Protein AF-A0A0J7KZG4-F1 (afdb_monomer)

Radius of gyration: 32.93 Å; Cα contacts (8 Å, |Δi|>4): 469; chains: 1; bounding box: 80×61×88 Å

Secondary structure (DSSP, 8-state):
-EEEEETTEEEEEEEE----TT-PPTTS---EEE-HHHHHHHHHHHHHHHHTT-SEEEEEESS-TTSEEESSSS-HHHHHHHHTTT-S--EEEEEEEETTEEEEEEEETT--SEEEEEESPPGGG--TTTS-THHHHT----EEEEE-SS-EEEEEEETTTEEEEEETT--EEEEE----SS-------HHHHHHHHS-HHHHHHHHHHHHHHHHHHHHHHHHHHHHHHHHS-PPP---SSHHHHHHHHHHHHHHT-HHHHHHHHHHHHHHHHS-SEEEEEETTEEEEE-SSEEEETTEEEE-HHHHHHHHHIIIIIIHHHHHHHHHHHHHHHHHHHHHHHHHHHTT-------

Solvent-accessible surface area (backbone atoms only — not comparable to full-atom values): 20402 Å² total; per-residue (Å²): 118,50,78,46,76,59,90,96,42,31,38,31,38,38,77,47,85,32,71,50,78,71,45,54,59,85,92,66,64,69,60,21,42,37,52,59,68,56,47,53,47,50,52,49,53,54,51,49,40,60,74,68,67,36,63,28,50,50,76,49,58,89,58,59,80,90,38,46,46,53,77,45,95,64,52,66,64,59,58,48,56,72,55,46,83,61,35,63,88,44,61,47,73,52,70,48,77,53,95,70,37,79,31,73,50,80,39,52,68,93,60,61,37,40,77,45,60,54,30,66,50,47,54,91,68,66,49,74,92,82,29,67,59,65,59,54,65,73,46,93,64,81,40,68,54,68,53,51,99,53,62,72,67,50,80,48,77,46,95,87,36,35,38,39,35,29,30,71,84,72,35,68,29,79,47,80,50,61,61,57,81,86,69,69,80,87,72,90,57,63,64,65,51,50,61,72,72,47,62,65,44,58,51,24,48,51,53,26,50,52,53,50,46,68,64,37,48,59,42,53,52,40,34,51,53,47,55,49,47,76,73,42,98,63,81,79,89,77,60,91,48,69,69,61,36,52,52,51,50,21,46,40,60,37,32,70,37,62,72,60,32,51,53,54,43,51,51,60,51,37,58,66,74,36,73,78,46,77,45,73,57,40,82,100,32,60,21,40,34,33,33,72,24,38,36,46,73,95,45,79,42,82,36,45,61,36,20,43,49,51,29,47,48,43,62,72,47,48,49,52,50,52,54,50,50,14,52,52,52,45,52,54,52,52,53,52,50,52,51,51,52,53,35,55,76,68,71,48,87,80,76,85,80,129

Foldseek 3Di:
DDWDDDPPAIEAEAEDEQFFVVADDPPVRAAGEDEPVSLVVLLVSLVVCVVVPHLYYHYDYDYDLVRYDYPDPDRVVVSVVVSPPRDDQPFDKDWDADPQAIAIDTHGPPQDWDKTWRAPHFLVPDDVVRGPNVCNLPDPDTDMDIDGPAAWDDWDDDPQQWIWTARPVRDIDIDRGDDDNPSDHPPPDPPVVVVVVDDLLVVLVVLLVVLLCVQAVLLVVLLVVVVVVVVDPDDDDDDPDPVVNLQSQLSSLQSPDVVSNCVLNVVSVCLQPNFPDWQPNHVPWTKTDHLQFIDTPPDTGGDSVSSVVSSCCSPVPSVVVSSVNSVVSVVVVVVVVVVVVVCVVVVHDDDDDD

Sequence (354 aa):
MYNVNVGSETYSFIAIDACLKPGPRRPFNFVGILDQQEIDKIQQLVNQSKESNADYAIVFGHYPTSCILSQSDTNIRNILDACLTHTLIIRYRLAAVDHGQFSFIDLKHNDWPVALITNPKNMLFMMPQKENSKSIITSTHVRILAFSTVSLKTVEIQLDHEVRVIDKEDREKVVSHYFSLDGSWLSSRILPKLVLMFNVVHIFQFLFAITLVLSVVPLCLLRLLHIYYKNRQLHRPRLRIKFFHSWLRKLWILSTIDKAFYGLVLYALYLTVGPWTVGEIIEDHIGVIFVWGIFIGNRYLPGAFTYAYGYFQLCCFHLPLMLILAHRVDRSYLYGLDYKKLKILRGYPCRNFV

Organism: Lasius niger (NCBI:txid67767)

InterPro domains:
  IPR029052 Metallo-dependent phosphatase-like [SSF56300] (2-74)
  IPR056230 TMEM62, C-terminal domain [PF24394] (206-337)

Mean predicted aligned error: 16.96 Å

Structure (mmCIF, N/CA/C/O backbone):
data_AF-A0A0J7KZG4-F1
#
_entry.id   AF-A0A0J7KZG4-F1
#
loop_
_atom_site.group_PDB
_atom_site.id
_atom_site.type_symbol
_atom_site.label_atom_id
_atom_site.label_alt_id
_atom_site.label_comp_id
_atom_site.label_asym_id
_atom_site.label_entity_id
_atom_site.label_seq_id
_atom_site.pdbx_PDB_ins_code
_atom_site.Cartn_x
_atom_site.Cartn_y
_atom_site.Cartn_z
_atom_site.occupancy
_atom_site.B_iso_or_equiv
_atom_site.auth_seq_id
_atom_site.auth_comp_id
_atom_site.auth_asym_id
_atom_site.auth_atom_id
_atom_site.pdbx_PDB_model_num
ATOM 1 N N . MET A 1 1 ? -5.373 -22.069 24.842 1.00 76.31 1 MET A N 1
ATOM 2 C CA . MET A 1 1 ? -6.061 -21.127 25.743 1.00 76.31 1 MET A CA 1
ATOM 3 C C . MET A 1 1 ? -5.344 -21.153 27.076 1.00 76.31 1 MET A C 1
ATOM 5 O O . MET A 1 1 ? -4.901 -22.225 27.473 1.00 76.31 1 MET A O 1
ATOM 9 N N . TYR A 1 2 ? -5.171 -20.001 27.710 1.00 85.38 2 TYR A N 1
ATOM 10 C CA . TYR A 1 2 ? -4.533 -19.885 29.018 1.00 85.38 2 TYR A CA 1
ATOM 11 C C . TYR A 1 2 ? -5.362 -18.959 29.899 1.00 85.38 2 TYR A C 1
ATOM 13 O O . TYR A 1 2 ? -5.659 -17.845 29.474 1.00 85.38 2 TYR A O 1
ATOM 21 N N . ASN A 1 3 ? -5.727 -19.415 31.095 1.00 86.31 3 ASN A N 1
ATOM 22 C CA . ASN A 1 3 ? -6.583 -18.655 31.999 1.00 86.31 3 ASN A CA 1
ATOM 23 C C . ASN A 1 3 ? -5.743 -18.062 33.128 1.00 86.31 3 ASN A C 1
ATOM 25 O O . ASN A 1 3 ? -4.887 -18.741 33.696 1.00 86.31 3 ASN A O 1
ATOM 29 N N . VAL A 1 4 ? -5.987 -16.794 33.441 1.00 87.00 4 VAL A N 1
ATOM 30 C CA . VAL A 1 4 ? -5.327 -16.066 34.524 1.00 87.00 4 VAL A CA 1
ATOM 31 C C . VAL A 1 4 ? -6.387 -15.473 35.428 1.00 87.00 4 VAL A C 1
ATOM 33 O O . VAL A 1 4 ? -7.226 -14.701 34.971 1.00 87.00 4 VAL A O 1
ATOM 36 N N . ASN A 1 5 ? -6.304 -15.793 36.715 1.00 88.06 5 ASN A N 1
ATOM 37 C CA . ASN A 1 5 ? -7.185 -15.222 37.724 1.00 88.06 5 ASN A CA 1
ATOM 38 C C . ASN A 1 5 ? -6.485 -14.013 38.347 1.00 88.06 5 ASN A C 1
ATOM 40 O O . ASN A 1 5 ? -5.380 -14.141 38.880 1.00 88.06 5 ASN A O 1
ATOM 44 N N . VAL A 1 6 ? -7.115 -12.844 38.273 1.00 83.62 6 VAL A N 1
ATOM 45 C CA . VAL A 1 6 ? -6.629 -11.606 38.888 1.00 83.62 6 VAL A CA 1
ATOM 46 C C . VAL A 1 6 ? -7.722 -11.097 39.820 1.00 83.62 6 VAL A C 1
ATOM 48 O O . VAL A 1 6 ? -8.736 -10.561 39.384 1.00 83.62 6 VAL A O 1
ATOM 51 N N . GLY A 1 7 ? -7.530 -11.295 41.125 1.00 86.06 7 GLY A N 1
ATOM 52 C CA . GLY A 1 7 ? -8.570 -11.005 42.113 1.00 86.06 7 GLY A CA 1
ATOM 53 C C . GLY A 1 7 ? -9.758 -11.959 41.966 1.00 86.06 7 GLY A C 1
ATOM 54 O O . GLY A 1 7 ? -9.576 -13.173 42.036 1.00 86.06 7 GLY A O 1
ATOM 55 N N . SER A 1 8 ? -10.959 -11.407 41.782 1.00 82.50 8 SER A N 1
ATOM 56 C CA . SER A 1 8 ? -12.194 -12.164 41.527 1.00 82.50 8 SER A CA 1
ATOM 57 C C . SER A 1 8 ? -12.480 -12.399 40.043 1.00 82.50 8 SER A C 1
ATOM 59 O O . SER A 1 8 ? -13.459 -13.066 39.736 1.00 82.50 8 SER A O 1
ATOM 61 N N . GLU A 1 9 ? -11.668 -11.839 39.143 1.00 80.25 9 GLU A N 1
ATOM 62 C CA . GLU A 1 9 ? -11.907 -11.883 37.701 1.00 80.25 9 GLU A CA 1
ATOM 63 C C . GLU A 1 9 ? -11.018 -12.926 37.010 1.00 80.25 9 GLU A C 1
ATOM 65 O O . GLU A 1 9 ? -9.831 -13.071 37.328 1.00 80.25 9 GLU A O 1
ATOM 70 N N . THR A 1 10 ? -11.579 -13.621 36.022 1.00 80.81 10 THR A N 1
ATOM 71 C CA . THR A 1 10 ? -10.891 -14.645 35.224 1.00 80.81 10 THR A CA 1
ATOM 72 C C . THR A 1 10 ? -10.705 -14.184 33.777 1.00 80.81 10 THR A C 1
ATOM 74 O O . THR A 1 10 ? -11.666 -13.937 33.050 1.00 80.81 10 THR A O 1
ATOM 77 N N . TYR A 1 11 ? -9.451 -14.122 33.327 1.00 82.81 11 TYR A N 1
ATOM 78 C CA . TYR A 1 11 ? -9.056 -13.704 31.981 1.00 82.81 11 TYR A CA 1
ATOM 79 C C . TYR A 1 11 ? -8.606 -14.910 31.151 1.00 82.81 11 TYR A C 1
ATOM 81 O O . TYR A 1 11 ? -7.606 -15.551 31.473 1.00 82.81 11 TYR A O 1
ATOM 89 N N . SER A 1 12 ? -9.297 -15.192 30.049 1.00 85.06 12 SER A N 1
ATOM 90 C CA . SER A 1 12 ? -8.952 -16.240 29.084 1.00 85.06 12 SER A CA 1
ATOM 91 C C . SER A 1 12 ? -8.178 -15.671 27.901 1.00 85.06 12 SER A C 1
ATOM 93 O O . SER A 1 12 ? -8.689 -14.861 27.135 1.00 85.06 12 SER A O 1
ATOM 95 N N . PHE A 1 13 ? -6.952 -16.135 27.699 1.00 85.69 13 PHE A N 1
ATOM 96 C CA . PHE A 1 13 ? -6.092 -15.745 26.586 1.00 85.69 13 PHE A CA 1
ATOM 97 C C . PHE A 1 13 ? -6.128 -16.803 25.479 1.00 85.69 13 PHE A C 1
ATOM 99 O O . PHE A 1 13 ? -5.784 -17.972 25.694 1.00 85.69 13 PHE A O 1
ATOM 106 N N . ILE A 1 14 ? -6.512 -16.391 24.271 1.00 86.19 14 ILE A N 1
ATOM 107 C CA . ILE A 1 14 ? -6.599 -17.245 23.083 1.00 86.19 14 ILE A CA 1
ATOM 108 C C . ILE A 1 14 ? -5.645 -16.694 22.020 1.00 86.19 14 ILE A C 1
ATOM 110 O O . ILE A 1 14 ? -5.853 -15.619 21.464 1.00 86.19 14 ILE A O 1
ATOM 114 N N . ALA A 1 15 ? -4.581 -17.441 21.736 1.00 84.94 15 ALA A N 1
ATOM 115 C CA . ALA A 1 15 ? -3.647 -17.112 20.667 1.00 84.94 15 ALA A CA 1
ATOM 116 C C . ALA A 1 15 ? -4.115 -17.737 19.348 1.00 84.94 15 ALA A C 1
ATOM 118 O O . ALA A 1 15 ? -4.412 -18.932 19.308 1.00 84.94 15 ALA A O 1
ATOM 119 N N . ILE A 1 16 ? -4.134 -16.941 18.281 1.00 86.06 16 ILE A N 1
ATOM 120 C CA . ILE A 1 16 ? -4.388 -17.388 16.911 1.00 86.06 16 ILE A CA 1
ATOM 121 C C . ILE A 1 16 ? -3.081 -17.302 16.125 1.00 86.06 16 ILE A C 1
ATOM 123 O O . ILE A 1 16 ? -2.516 -16.219 15.940 1.00 86.06 16 ILE A O 1
ATOM 127 N N . ASP A 1 17 ? -2.629 -18.450 15.631 1.00 83.81 17 ASP A N 1
ATOM 128 C CA . ASP A 1 17 ? -1.560 -18.543 14.646 1.00 83.81 17 ASP A CA 1
ATOM 129 C C . ASP A 1 17 ? -2.192 -18.721 13.267 1.00 83.81 17 ASP A C 1
ATOM 131 O O . ASP A 1 17 ? -2.704 -19.787 12.967 1.00 83.81 17 ASP A O 1
ATOM 135 N N . ALA A 1 18 ? -2.187 -17.665 12.455 1.00 82.69 18 ALA A N 1
ATOM 136 C CA . ALA A 1 18 ? -2.628 -17.726 11.060 1.00 82.69 18 ALA A CA 1
ATOM 137 C C . ALA A 1 18 ? -1.431 -17.760 10.093 1.00 82.69 18 ALA A C 1
ATOM 139 O O . ALA A 1 18 ? -1.561 -17.376 8.933 1.00 82.69 18 ALA A O 1
ATOM 140 N N . CYS A 1 19 ? -0.227 -18.105 10.569 1.00 76.75 19 CYS A N 1
ATOM 141 C CA . CYS A 1 19 ? 0.944 -18.192 9.702 1.00 76.75 19 CYS A CA 1
ATOM 142 C C . CYS A 1 19 ? 0.806 -19.373 8.742 1.00 76.75 19 CYS A C 1
ATOM 144 O O . CYS A 1 19 ? 0.602 -20.508 9.161 1.00 76.75 19 CYS A O 1
ATOM 146 N N . LEU A 1 20 ? 1.037 -19.107 7.459 1.00 68.38 20 LEU A N 1
ATOM 147 C CA . LEU A 1 20 ? 1.101 -20.135 6.427 1.00 68.38 20 LEU A CA 1
ATOM 148 C C . LEU A 1 20 ? 2.204 -21.165 6.719 1.00 68.38 20 LEU A C 1
ATOM 150 O O . LEU A 1 20 ? 3.353 -20.798 6.997 1.00 68.38 20 LEU A O 1
ATOM 154 N N . LYS A 1 21 ? 1.870 -22.452 6.597 1.00 64.38 21 LYS A N 1
ATOM 155 C CA . LYS A 1 21 ? 2.795 -23.588 6.695 1.00 64.38 21 LYS A CA 1
ATOM 156 C C . LYS A 1 21 ? 2.504 -24.524 5.509 1.00 64.38 21 LYS A C 1
ATOM 158 O O . LYS A 1 21 ? 1.417 -25.065 5.516 1.00 64.38 21 LYS A O 1
ATOM 163 N N . PRO A 1 22 ? 3.407 -24.665 4.512 1.00 62.69 22 PRO A N 1
ATOM 164 C CA . PRO A 1 22 ? 4.550 -23.801 4.245 1.00 62.69 22 PRO A CA 1
ATOM 165 C C . PRO A 1 22 ? 4.089 -22.421 3.752 1.00 62.69 22 PRO A C 1
ATOM 167 O O . PRO A 1 22 ? 3.188 -22.291 2.931 1.00 62.69 22 PRO A O 1
ATOM 170 N N . GLY A 1 23 ? 4.731 -21.369 4.256 1.00 58.75 23 GLY A N 1
ATOM 171 C CA . GLY A 1 23 ? 4.426 -19.989 3.888 1.00 58.75 23 GLY A CA 1
ATOM 172 C C . GLY A 1 23 ? 5.563 -19.301 3.137 1.00 58.75 23 GLY A C 1
ATOM 173 O O . GLY A 1 23 ? 6.739 -19.621 3.364 1.00 58.75 23 GLY A O 1
ATOM 174 N N . PRO A 1 24 ? 5.254 -18.298 2.294 1.00 56.69 24 PRO A N 1
ATOM 175 C CA . PRO A 1 24 ? 6.270 -17.426 1.739 1.00 56.69 24 PRO A CA 1
ATOM 176 C C . PRO A 1 24 ? 7.081 -16.782 2.870 1.00 56.69 24 PRO A C 1
ATOM 178 O O . PRO A 1 24 ? 6.546 -16.087 3.737 1.00 56.69 24 PRO A O 1
ATOM 181 N N . ARG A 1 25 ? 8.404 -16.975 2.859 1.00 56.25 25 ARG A N 1
ATOM 182 C CA . ARG A 1 25 ? 9.293 -16.267 3.790 1.00 56.25 25 ARG A CA 1
ATOM 183 C C . ARG A 1 25 ? 9.251 -14.762 3.508 1.00 56.25 25 ARG A C 1
ATOM 185 O O . ARG A 1 25 ? 8.807 -14.305 2.452 1.00 56.25 25 ARG A O 1
ATOM 192 N N . ARG A 1 26 ? 9.735 -13.967 4.468 1.00 51.41 26 ARG A N 1
ATOM 193 C CA . ARG A 1 26 ? 9.900 -12.516 4.288 1.00 51.41 26 ARG A CA 1
ATOM 194 C C . ARG A 1 26 ? 10.584 -12.245 2.934 1.00 51.41 26 ARG A C 1
ATOM 196 O O . ARG A 1 26 ? 11.596 -12.886 2.654 1.00 51.41 26 ARG A O 1
ATOM 203 N N . PRO A 1 27 ? 10.058 -11.329 2.107 1.00 49.47 27 PRO A N 1
ATOM 204 C CA . PRO A 1 2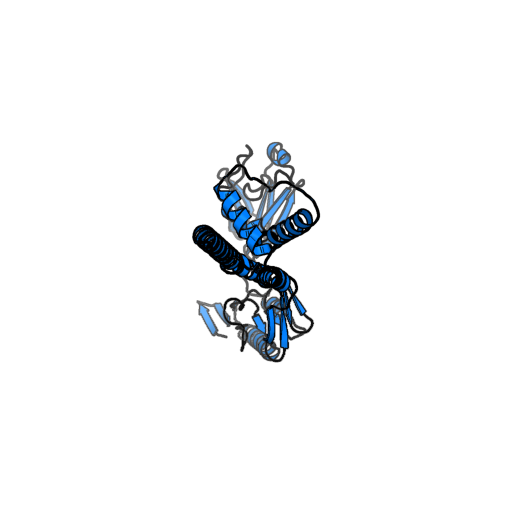7 ? 9.102 -10.280 2.445 1.00 49.47 27 PRO A CA 1
ATOM 205 C C . PRO A 1 27 ? 7.628 -10.597 2.148 1.00 49.47 27 PRO A C 1
ATOM 207 O O . PRO A 1 27 ? 6.831 -9.704 2.328 1.00 49.47 27 PRO A O 1
ATOM 210 N N . PHE A 1 28 ? 7.213 -11.792 1.718 1.00 54.81 28 PHE A N 1
ATOM 211 C CA . PHE A 1 28 ? 5.818 -12.031 1.280 1.00 54.81 28 PHE A CA 1
ATOM 212 C C . PHE A 1 28 ? 4.875 -12.536 2.393 1.00 54.81 28 PHE A C 1
ATOM 214 O O . PHE A 1 28 ? 3.750 -12.953 2.125 1.00 54.81 28 PHE A O 1
ATOM 221 N N . ASN A 1 29 ? 5.312 -12.463 3.653 1.00 60.81 29 ASN A N 1
ATOM 222 C CA . ASN A 1 29 ? 4.585 -12.979 4.812 1.00 60.81 29 ASN A CA 1
ATOM 223 C C . ASN A 1 29 ? 3.570 -11.967 5.381 1.00 60.81 29 ASN A C 1
ATOM 225 O O . ASN A 1 29 ? 3.731 -11.493 6.505 1.00 60.81 29 ASN A O 1
ATOM 229 N N . PHE A 1 30 ? 2.568 -11.576 4.592 1.00 64.81 30 PHE A N 1
ATOM 230 C CA . PHE A 1 30 ? 1.596 -10.536 4.981 1.00 64.81 30 PHE A CA 1
ATOM 231 C C . PHE A 1 30 ? 0.144 -11.002 5.030 1.00 64.81 30 PHE A C 1
ATOM 233 O O . PHE A 1 30 ? -0.722 -10.253 5.483 1.00 64.81 30 PHE A O 1
ATOM 240 N N . VAL A 1 31 ? -0.119 -12.213 4.549 1.00 67.62 31 VAL A N 1
ATOM 241 C CA . VAL A 1 31 ? -1.449 -12.812 4.528 1.00 67.62 31 VAL A CA 1
ATOM 242 C C . VAL A 1 31 ? -1.416 -13.997 5.471 1.00 67.62 31 VAL A C 1
ATOM 244 O O . VAL A 1 31 ? -0.541 -14.854 5.348 1.00 67.62 31 VAL A O 1
ATOM 247 N N . GLY A 1 32 ? -2.346 -14.001 6.418 1.00 72.50 32 GLY A N 1
ATOM 248 C CA . GLY A 1 32 ? -2.607 -15.171 7.231 1.00 72.50 32 GLY A CA 1
ATOM 249 C C . GLY A 1 32 ? -3.671 -16.032 6.568 1.00 72.50 32 GLY A C 1
ATOM 250 O O . GLY A 1 32 ? -4.540 -15.509 5.868 1.00 72.50 32 GLY A O 1
ATOM 251 N N . ILE A 1 33 ? -3.624 -17.337 6.779 1.00 75.75 33 ILE A N 1
ATOM 252 C CA . ILE A 1 33 ? -4.700 -18.245 6.378 1.00 75.75 33 ILE A CA 1
ATOM 253 C C . ILE A 1 33 ? -5.061 -19.093 7.579 1.00 75.75 33 ILE A C 1
ATOM 255 O O . ILE A 1 33 ? -4.195 -19.403 8.389 1.00 75.75 33 ILE A O 1
ATOM 259 N N . LEU A 1 34 ? -6.350 -19.387 7.694 1.00 80.38 34 LEU A N 1
ATOM 260 C CA . LEU A 1 34 ? -6.861 -20.365 8.634 1.00 80.38 34 LEU A CA 1
ATOM 261 C C . LEU A 1 34 ? -7.659 -21.400 7.856 1.00 80.38 34 LEU A C 1
ATOM 263 O O . LEU A 1 34 ? -8.562 -21.045 7.080 1.00 80.38 34 LEU A O 1
ATOM 267 N N . ASP A 1 35 ? -7.294 -22.659 8.054 1.00 79.62 35 ASP A N 1
ATOM 268 C CA . ASP A 1 35 ? -8.034 -23.787 7.507 1.00 79.62 35 ASP A CA 1
ATOM 269 C C . ASP A 1 35 ? -9.336 -24.028 8.303 1.00 79.62 35 ASP A C 1
ATOM 271 O O . ASP A 1 35 ? -9.627 -23.365 9.306 1.00 79.62 35 ASP A O 1
ATOM 275 N N . GLN A 1 36 ? -10.162 -24.967 7.840 1.00 80.81 36 GLN A N 1
ATOM 276 C CA . GLN A 1 36 ? -11.408 -25.300 8.532 1.00 80.81 36 GLN A CA 1
ATOM 277 C C . GLN A 1 36 ? -11.158 -25.863 9.942 1.00 80.81 36 GLN A C 1
ATOM 279 O O . GLN A 1 36 ? -11.891 -25.529 10.868 1.00 80.81 36 GLN A O 1
ATOM 284 N N . GLN A 1 37 ? -10.122 -26.685 10.125 1.00 83.56 37 GLN A N 1
ATOM 285 C CA . GLN A 1 37 ? -9.839 -27.345 11.402 1.00 83.56 37 GLN A CA 1
ATOM 286 C C . GLN A 1 37 ? -9.396 -26.337 12.468 1.00 83.56 37 GLN A C 1
ATOM 288 O O . GLN A 1 37 ? -9.801 -26.422 13.626 1.00 83.56 37 GLN A O 1
ATOM 293 N N . GLU A 1 38 ? -8.579 -25.362 12.084 1.00 85.56 38 GLU A N 1
ATOM 294 C CA . GLU A 1 38 ? -8.129 -24.245 12.898 1.00 85.56 38 GLU A CA 1
ATOM 295 C C . GLU A 1 38 ? -9.297 -23.338 13.259 1.00 85.56 38 GLU A C 1
ATOM 297 O O . GLU A 1 38 ? -9.402 -22.919 14.409 1.00 85.56 38 GLU A O 1
ATOM 302 N N . ILE A 1 39 ? -10.209 -23.078 12.321 1.00 85.12 39 ILE A N 1
ATOM 303 C CA . ILE A 1 39 ? -11.430 -22.312 12.583 1.00 85.12 39 ILE A CA 1
ATOM 304 C C . ILE A 1 39 ? -12.333 -23.030 13.582 1.00 85.12 39 ILE A C 1
ATOM 306 O O . ILE A 1 39 ? -12.751 -22.416 14.566 1.00 85.12 39 ILE A O 1
ATOM 310 N N . ASP A 1 40 ? -12.575 -24.324 13.389 1.00 86.25 40 ASP A N 1
ATOM 311 C CA . ASP A 1 40 ? -13.381 -25.137 14.300 1.00 86.25 40 ASP A CA 1
ATOM 312 C C . ASP A 1 40 ? -12.730 -25.203 15.688 1.00 86.25 40 ASP A C 1
ATOM 314 O O . ASP A 1 40 ? -13.397 -25.070 16.716 1.00 86.25 40 ASP A O 1
ATOM 318 N N . LYS A 1 41 ? -11.398 -25.307 15.736 1.00 88.00 41 LYS A N 1
ATOM 319 C CA . LYS A 1 41 ? -10.621 -25.271 16.977 1.00 88.00 41 LYS A CA 1
ATOM 320 C C . LYS A 1 41 ? -10.704 -23.912 17.667 1.00 88.00 41 LYS A C 1
ATOM 322 O O . LYS A 1 41 ? -10.863 -23.863 18.883 1.00 88.00 41 LYS A O 1
ATOM 327 N N . ILE A 1 42 ? -10.619 -22.806 16.930 1.00 86.94 42 ILE A N 1
ATOM 328 C CA . ILE A 1 42 ? -10.790 -21.454 17.480 1.00 86.94 42 ILE A CA 1
ATOM 329 C C . ILE A 1 42 ? -12.208 -21.300 18.035 1.00 86.94 42 ILE A C 1
ATOM 331 O O . ILE A 1 42 ? -12.362 -20.828 19.159 1.00 86.94 42 ILE A O 1
ATOM 335 N N . GLN A 1 43 ? -13.229 -21.757 17.304 1.00 86.06 43 GLN A N 1
ATOM 336 C CA . GLN A 1 43 ? -14.617 -21.755 17.763 1.00 86.06 43 GLN A CA 1
ATOM 337 C C . GLN A 1 43 ? -14.786 -22.577 19.048 1.00 86.06 43 GLN A C 1
ATOM 339 O O . GLN A 1 43 ? -15.445 -22.129 19.986 1.00 86.06 43 GLN A O 1
ATOM 344 N N . GLN A 1 44 ? -14.155 -23.750 19.125 1.00 87.56 44 GLN A N 1
ATOM 345 C CA . GLN A 1 44 ? -14.170 -24.592 20.317 1.00 87.56 44 GLN A CA 1
ATOM 346 C C . GLN A 1 44 ? -13.503 -23.898 21.511 1.00 87.56 44 GLN A C 1
ATOM 348 O O . GLN A 1 44 ? -14.074 -23.889 22.597 1.00 87.56 44 GLN A O 1
ATOM 353 N N . LEU A 1 45 ? -12.334 -23.278 21.321 1.00 86.94 45 LEU A N 1
ATOM 354 C CA . LEU A 1 45 ? -11.634 -22.537 22.379 1.00 86.94 45 LEU A CA 1
ATOM 355 C C . LEU A 1 45 ? -12.442 -21.324 22.863 1.00 86.94 45 LEU A C 1
ATOM 357 O O . LEU A 1 45 ? -12.460 -21.031 24.055 1.00 86.94 45 LEU A O 1
ATOM 361 N N . VAL A 1 46 ? -13.131 -20.641 21.950 1.00 81.88 46 VAL A N 1
ATOM 362 C CA . VAL A 1 46 ? -14.049 -19.539 22.264 1.00 81.88 46 VAL A CA 1
ATOM 363 C C . VAL A 1 46 ? -15.255 -20.031 23.069 1.00 81.88 46 VAL A C 1
ATOM 365 O O . VAL A 1 46 ? -15.637 -19.405 24.055 1.00 81.88 46 VAL A O 1
ATOM 368 N N . ASN A 1 47 ? -15.851 -21.162 22.695 1.00 84.69 47 ASN A N 1
ATOM 369 C CA . ASN A 1 47 ? -16.971 -21.735 23.442 1.00 84.69 47 ASN A CA 1
ATOM 370 C C . ASN A 1 47 ? -16.528 -22.211 24.834 1.00 84.69 47 ASN A C 1
ATOM 372 O O . ASN A 1 47 ? -17.203 -21.930 25.818 1.00 84.69 47 ASN A O 1
ATOM 376 N N . GLN A 1 48 ? -15.348 -22.829 24.937 1.00 84.56 48 GLN A N 1
ATOM 377 C CA . GLN A 1 48 ? -14.759 -23.222 26.217 1.00 84.56 48 GLN A CA 1
ATOM 378 C C . GLN A 1 48 ? -14.493 -22.024 27.130 1.00 84.56 48 GLN A C 1
ATOM 380 O O . GLN A 1 48 ? -14.718 -22.128 28.334 1.00 84.56 48 GLN A O 1
ATOM 385 N N . SER A 1 49 ? -14.059 -20.876 26.591 1.00 79.44 49 SER A N 1
ATOM 386 C CA . SER A 1 49 ? -13.872 -19.684 27.426 1.00 79.44 49 SER A CA 1
ATOM 387 C C . SER A 1 49 ? -15.200 -19.211 28.021 1.00 79.44 49 SER A C 1
ATOM 389 O O . SER A 1 49 ? -15.245 -18.869 29.201 1.00 79.44 49 SER A O 1
ATOM 391 N N . LYS A 1 50 ? -16.288 -19.266 27.240 1.00 76.31 50 LYS A N 1
ATOM 392 C CA . LYS A 1 50 ? -17.647 -18.944 27.707 1.00 76.31 50 LYS A CA 1
ATOM 393 C C . LYS A 1 50 ? -18.144 -19.923 28.772 1.00 76.31 50 LYS A C 1
ATOM 395 O O . LYS A 1 50 ? -18.701 -19.492 29.771 1.00 76.31 50 LYS A O 1
ATOM 400 N N . GLU A 1 51 ? -17.921 -21.222 28.580 1.00 80.31 51 GLU A N 1
ATOM 401 C CA . GLU A 1 51 ? -18.320 -22.265 29.539 1.00 80.31 51 GLU A CA 1
ATOM 402 C C . GLU A 1 51 ? -17.513 -22.208 30.842 1.00 80.31 51 GLU A C 1
ATOM 404 O O . GLU A 1 51 ? -18.028 -22.531 31.909 1.00 80.31 51 GLU A O 1
ATOM 409 N N . SER A 1 52 ? -16.257 -21.760 30.776 1.00 69.62 52 SER A N 1
ATOM 410 C CA . SER A 1 52 ? -15.381 -21.633 31.946 1.00 69.62 52 SER A CA 1
ATOM 411 C C . SER A 1 52 ? -15.709 -20.449 32.870 1.00 69.62 52 SER A C 1
ATOM 413 O O . SER A 1 52 ? -14.950 -20.200 33.804 1.00 69.62 52 SER A O 1
ATOM 415 N N . ASN A 1 53 ? -16.817 -19.728 32.629 1.00 68.12 53 ASN A N 1
ATOM 416 C CA . ASN A 1 53 ? -17.195 -18.486 33.320 1.00 68.12 53 ASN A CA 1
ATOM 417 C C . ASN A 1 53 ? -16.056 -17.456 33.364 1.00 68.12 53 ASN A C 1
ATOM 419 O O . ASN A 1 53 ? -15.913 -16.719 34.336 1.00 68.12 53 ASN A O 1
ATOM 423 N N . ALA A 1 54 ? -15.217 -17.413 32.327 1.00 67.62 54 ALA A N 1
ATOM 424 C CA . ALA A 1 54 ? -14.223 -16.362 32.230 1.00 67.62 54 ALA A CA 1
ATOM 425 C C . ALA A 1 54 ? -14.933 -15.024 32.012 1.00 67.62 54 ALA A C 1
ATOM 427 O O . ALA A 1 54 ? -15.629 -14.854 31.009 1.00 67.62 54 ALA A O 1
ATOM 428 N N . ASP A 1 55 ? -14.731 -14.081 32.931 1.00 73.06 55 ASP A N 1
ATOM 429 C CA . ASP A 1 55 ? -15.267 -12.723 32.819 1.00 73.06 55 ASP A CA 1
ATOM 430 C C . ASP A 1 55 ? -14.755 -12.039 31.550 1.00 73.06 55 ASP A C 1
ATOM 432 O O . ASP A 1 55 ? -15.480 -11.263 30.920 1.00 73.06 55 ASP A O 1
ATOM 436 N N . TYR A 1 56 ? -13.520 -12.376 31.144 1.00 75.06 56 TYR A N 1
ATOM 437 C CA . TYR A 1 56 ? -12.900 -11.793 29.967 1.00 75.06 56 TYR A CA 1
ATOM 438 C C . TYR A 1 56 ? -12.233 -12.787 29.017 1.00 75.06 56 TYR A C 1
ATOM 440 O O . TYR A 1 56 ? -11.551 -13.717 29.445 1.00 75.06 56 TYR A O 1
ATOM 448 N N . ALA A 1 57 ? -12.345 -12.534 27.709 1.00 78.25 57 ALA A N 1
ATOM 449 C CA . ALA A 1 57 ? -11.664 -13.285 26.653 1.00 78.25 57 ALA A CA 1
ATOM 450 C C . ALA A 1 57 ? -10.801 -12.356 25.783 1.00 78.25 57 ALA A C 1
ATOM 452 O O . ALA A 1 57 ? -11.293 -11.440 25.131 1.00 78.25 57 ALA A O 1
ATOM 453 N N . ILE A 1 58 ? -9.492 -12.602 25.750 1.00 80.56 58 ILE A N 1
ATOM 454 C CA . ILE A 1 58 ? -8.514 -11.829 24.982 1.00 80.56 58 ILE A CA 1
ATOM 455 C C . ILE A 1 58 ? -7.988 -12.703 23.853 1.00 80.56 58 ILE A C 1
ATOM 457 O O . ILE A 1 58 ? -7.203 -13.630 24.073 1.00 80.56 58 ILE A O 1
ATOM 461 N N . VAL A 1 59 ? -8.396 -12.374 22.630 1.00 81.62 59 VAL A N 1
ATOM 462 C CA . VAL A 1 59 ? -7.929 -13.052 21.422 1.00 81.62 59 VAL A CA 1
ATOM 463 C C . VAL A 1 59 ? -6.863 -12.212 20.727 1.00 81.62 59 VAL A C 1
ATOM 465 O O . VAL A 1 59 ? -7.074 -11.029 20.461 1.00 81.62 59 VAL A O 1
ATOM 468 N N . PHE A 1 60 ? -5.714 -12.810 20.422 1.00 81.31 60 PHE A N 1
ATOM 469 C CA . PHE A 1 60 ? -4.595 -12.111 19.789 1.00 81.31 60 PHE A CA 1
ATOM 470 C C . PHE A 1 60 ? -3.911 -12.975 18.730 1.00 81.31 60 PHE A C 1
ATOM 472 O O . PHE A 1 60 ? -3.872 -14.197 18.833 1.00 81.31 60 PHE A O 1
ATOM 479 N N . GLY A 1 61 ? -3.349 -12.330 17.709 1.00 81.31 61 GLY A N 1
ATOM 480 C CA . GLY A 1 61 ? -2.653 -12.995 16.610 1.00 81.31 61 GLY A CA 1
ATOM 481 C C . GLY A 1 61 ? -1.716 -12.043 15.867 1.00 81.31 61 GLY A C 1
ATOM 482 O O . GLY A 1 61 ? -1.704 -10.839 16.125 1.00 81.31 61 GLY A O 1
ATOM 483 N N . HIS A 1 62 ? -0.906 -12.588 14.955 1.00 77.38 62 HIS A N 1
ATOM 484 C CA . HIS A 1 62 ? 0.105 -11.814 14.223 1.00 77.38 62 HIS A CA 1
ATOM 485 C C . HIS A 1 62 ? -0.481 -10.949 13.095 1.00 77.38 62 HIS A C 1
ATOM 487 O O . HIS A 1 62 ? 0.011 -9.848 12.843 1.00 77.38 62 HIS A O 1
ATOM 493 N N . TYR A 1 63 ? -1.532 -11.431 12.423 1.00 73.19 63 TYR A N 1
ATOM 494 C CA . TYR A 1 63 ? -2.132 -10.761 11.269 1.00 73.19 63 TYR A CA 1
ATOM 495 C C . TYR A 1 63 ? -3.412 -10.013 11.658 1.00 73.19 63 TYR A C 1
ATOM 497 O O . TYR A 1 63 ? -4.226 -10.544 12.417 1.00 73.19 63 TYR A O 1
ATOM 505 N N . PRO A 1 64 ? -3.653 -8.812 11.104 1.00 71.00 64 PRO A N 1
ATOM 506 C CA . PRO A 1 64 ? -4.956 -8.169 11.199 1.00 71.00 64 PRO A CA 1
ATOM 507 C C . PRO A 1 64 ? -6.045 -9.052 10.582 1.00 71.00 64 PRO A C 1
ATOM 509 O O . PRO A 1 64 ? -5.831 -9.655 9.532 1.00 71.00 64 PRO A O 1
ATOM 512 N N . THR A 1 65 ? -7.253 -9.047 11.148 1.00 68.88 65 THR A N 1
ATOM 513 C CA . THR A 1 65 ? -8.395 -9.838 10.639 1.00 68.88 65 THR A CA 1
ATOM 514 C C . THR A 1 65 ? -8.826 -9.470 9.213 1.00 68.88 65 THR A C 1
ATOM 516 O O . THR A 1 65 ? -9.608 -10.187 8.602 1.00 68.88 65 THR A O 1
ATOM 519 N N . SER A 1 66 ? -8.380 -8.336 8.659 1.00 60.69 66 SER A N 1
ATOM 520 C CA . SER A 1 66 ? -8.565 -7.973 7.239 1.00 60.69 66 SER A CA 1
ATOM 521 C C . SER A 1 66 ? -7.651 -8.731 6.283 1.00 60.69 66 SER A C 1
ATOM 523 O O . SER A 1 66 ? -7.925 -8.765 5.090 1.00 60.69 66 SER A O 1
ATOM 525 N N . CYS A 1 67 ? -6.558 -9.288 6.797 1.00 62.22 67 CYS A N 1
ATOM 526 C CA . CYS A 1 67 ? -5.521 -9.956 6.021 1.00 62.22 67 CYS A CA 1
ATOM 527 C C . CYS A 1 67 ? -5.472 -11.464 6.311 1.00 62.22 67 CYS A C 1
ATOM 529 O O . CYS A 1 67 ? -4.519 -12.117 5.898 1.00 62.22 67 CYS A O 1
ATOM 531 N N . ILE A 1 68 ? -6.463 -12.000 7.036 1.00 73.19 68 ILE A N 1
ATOM 532 C CA . ILE A 1 68 ? -6.622 -13.435 7.281 1.00 73.19 68 ILE A CA 1
ATOM 533 C C . ILE A 1 68 ? -7.674 -13.967 6.310 1.00 73.19 68 ILE A C 1
ATOM 535 O O . ILE A 1 68 ? -8.825 -13.527 6.343 1.00 73.19 68 ILE A O 1
ATOM 539 N N . LEU A 1 69 ? -7.289 -14.900 5.443 1.00 71.94 69 LEU A N 1
ATOM 540 C CA . LEU A 1 69 ? -8.227 -15.617 4.588 1.00 71.94 69 LEU A CA 1
ATOM 541 C C . LEU A 1 69 ? -8.709 -16.865 5.320 1.00 71.94 69 LEU A C 1
ATOM 543 O O . LEU A 1 69 ? -7.915 -17.699 5.739 1.00 71.94 69 LEU A O 1
ATOM 547 N N . SER A 1 70 ? -10.023 -16.988 5.448 1.00 70.12 70 SER A N 1
ATOM 548 C CA . SER A 1 70 ? -10.658 -18.236 5.850 1.00 70.12 70 SER A CA 1
ATOM 549 C C . SER A 1 70 ? -10.935 -19.077 4.602 1.00 70.12 70 SER A C 1
ATOM 551 O O . SER A 1 70 ? -11.439 -18.549 3.598 1.00 70.12 70 SER A O 1
ATOM 553 N N . GLN A 1 71 ? -10.589 -20.364 4.660 1.00 65.44 71 GLN A N 1
ATOM 554 C CA . GLN A 1 71 ? -11.010 -21.353 3.660 1.00 65.44 71 GLN A CA 1
ATOM 555 C C . GLN A 1 71 ? -12.473 -21.804 3.853 1.00 65.44 71 GLN A C 1
ATOM 557 O O . GLN A 1 71 ? -13.019 -22.470 2.980 1.00 65.44 71 GLN A O 1
ATOM 562 N N . SER A 1 72 ? -13.118 -21.397 4.952 1.00 61.25 72 SER A N 1
ATOM 563 C CA . SER A 1 72 ? -14.519 -21.691 5.269 1.00 61.25 72 SER A CA 1
ATOM 564 C C . SER A 1 72 ? -15.470 -20.567 4.837 1.00 61.25 72 SER A C 1
ATOM 566 O O . SER A 1 72 ? -15.051 -19.418 4.675 1.00 61.25 72 SER A O 1
ATOM 568 N N . ASP A 1 73 ? -16.770 -20.863 4.744 1.00 59.62 73 ASP A N 1
ATOM 569 C CA . ASP A 1 73 ? -17.819 -19.840 4.573 1.00 59.62 73 ASP A CA 1
ATOM 570 C C . ASP A 1 73 ? -17.946 -18.916 5.802 1.00 59.62 73 ASP A C 1
ATOM 572 O O . ASP A 1 73 ? -18.444 -17.789 5.720 1.00 59.62 73 ASP A O 1
ATOM 576 N N . THR A 1 74 ? -17.450 -19.368 6.956 1.00 60.47 74 THR A N 1
ATOM 577 C CA . THR A 1 74 ? -17.474 -18.634 8.222 1.00 60.47 74 THR A CA 1
ATOM 578 C C . THR A 1 74 ? -16.251 -17.730 8.344 1.00 60.47 74 THR A C 1
ATOM 580 O O . THR A 1 74 ? -15.123 -18.164 8.575 1.00 60.47 74 THR A O 1
ATOM 583 N N . ASN A 1 75 ? -16.459 -16.421 8.223 1.00 65.81 75 ASN A N 1
ATOM 584 C CA . ASN A 1 75 ? -15.385 -15.461 8.446 1.00 65.81 75 ASN A CA 1
ATOM 585 C C . ASN A 1 75 ? -14.962 -15.483 9.924 1.00 65.81 75 ASN A C 1
ATOM 587 O O . ASN A 1 75 ? -15.819 -15.421 10.805 1.00 65.81 75 ASN A O 1
ATOM 591 N N . ILE A 1 76 ? -13.654 -15.482 10.211 1.00 74.12 76 ILE A N 1
ATOM 592 C CA . ILE A 1 76 ? -13.151 -15.394 11.591 1.00 74.12 76 ILE A CA 1
ATOM 593 C C . ILE A 1 76 ? -13.686 -14.165 12.331 1.00 74.12 76 ILE A C 1
ATOM 595 O O . ILE A 1 76 ? -13.863 -14.193 13.544 1.00 74.12 76 ILE A O 1
ATOM 599 N N . ARG A 1 77 ? -14.012 -13.097 11.597 1.00 69.88 77 ARG A N 1
ATOM 600 C CA . ARG A 1 77 ? -14.683 -11.919 12.151 1.00 69.88 77 ARG A CA 1
ATOM 601 C C . ARG A 1 77 ? -16.013 -12.266 12.808 1.00 69.88 77 ARG A C 1
ATOM 603 O O . ARG A 1 77 ? -16.257 -11.766 13.888 1.00 69.88 77 ARG A O 1
ATOM 610 N N . ASN A 1 78 ? -16.802 -13.174 12.238 1.00 70.88 78 ASN A N 1
ATOM 611 C CA . ASN A 1 78 ? -18.089 -13.579 12.808 1.00 70.88 78 ASN A CA 1
ATOM 612 C C . ASN A 1 78 ? -17.901 -14.377 14.110 1.00 70.88 78 ASN A C 1
ATOM 614 O O . ASN A 1 78 ? -18.682 -14.239 15.046 1.00 70.88 78 ASN A O 1
ATOM 618 N N . ILE A 1 79 ? -16.843 -15.190 14.178 1.00 72.56 79 ILE A N 1
ATOM 619 C CA . ILE A 1 79 ? -16.483 -15.980 15.366 1.00 72.56 79 ILE A CA 1
ATOM 620 C C . ILE A 1 79 ? -16.000 -15.064 16.489 1.00 72.56 79 ILE A C 1
ATOM 622 O O . ILE A 1 79 ? -16.405 -15.210 17.642 1.00 72.56 79 ILE A O 1
ATOM 626 N N . LEU A 1 80 ? -15.161 -14.086 16.141 1.00 70.88 80 LEU A N 1
ATOM 627 C CA . LEU A 1 80 ? -14.711 -13.060 17.071 1.00 70.88 80 LEU A CA 1
ATOM 628 C C . LEU A 1 80 ? -15.890 -12.184 17.509 1.00 70.88 80 LEU A C 1
ATOM 630 O O . LEU A 1 80 ? -16.069 -12.025 18.705 1.00 70.88 80 LEU A O 1
ATOM 634 N N . ASP A 1 81 ? -16.755 -11.725 16.602 1.00 62.81 81 ASP A N 1
ATOM 635 C CA . ASP A 1 81 ? -17.972 -10.954 16.911 1.00 62.81 81 ASP A CA 1
ATOM 636 C C . ASP A 1 81 ? -18.901 -11.703 17.877 1.00 62.81 81 ASP A C 1
ATOM 638 O O . ASP A 1 81 ? -19.437 -11.106 18.808 1.00 62.81 81 ASP A O 1
ATOM 642 N N . ALA A 1 82 ? -19.019 -13.026 17.748 1.00 56.84 82 ALA A N 1
ATOM 643 C CA . ALA A 1 82 ? -19.763 -13.852 18.698 1.00 56.84 82 ALA A CA 1
ATOM 644 C C . ALA A 1 82 ? -19.081 -13.975 20.076 1.00 56.84 82 ALA A C 1
ATOM 646 O O . ALA A 1 82 ? -19.737 -14.307 21.064 1.00 56.84 82 ALA A O 1
ATOM 647 N N . CYS A 1 83 ? -17.770 -13.755 20.158 1.00 50.12 83 CYS A N 1
ATOM 648 C CA . CYS A 1 83 ? -16.977 -13.726 21.390 1.00 50.12 83 CYS A CA 1
ATOM 649 C C . CYS A 1 83 ? -16.986 -12.333 22.055 1.00 50.12 83 CYS A C 1
ATOM 651 O O . CYS A 1 83 ? -16.737 -12.185 23.250 1.00 50.12 83 CYS A O 1
ATOM 653 N N . LEU A 1 84 ? -17.317 -11.300 21.278 1.00 48.78 84 LEU A N 1
ATOM 654 C CA . LEU A 1 84 ? -17.198 -9.891 21.640 1.00 48.78 84 LEU A CA 1
ATOM 655 C C . LEU A 1 84 ? -18.305 -9.344 22.539 1.00 48.78 84 LEU A C 1
ATOM 657 O O . LEU A 1 84 ? -18.274 -8.160 22.869 1.00 48.78 84 LEU A O 1
ATOM 661 N N . THR A 1 85 ? -19.240 -10.180 22.992 1.00 43.69 85 THR A N 1
ATOM 662 C CA . THR A 1 85 ? -20.261 -9.748 23.952 1.00 43.69 85 THR A CA 1
ATOM 663 C C . THR A 1 85 ? -19.678 -9.389 25.320 1.00 43.69 85 THR A C 1
ATOM 665 O O . THR A 1 85 ? -20.329 -8.642 26.042 1.00 43.69 85 THR A O 1
ATOM 668 N N . HIS A 1 86 ? -18.457 -9.835 25.662 1.00 45.31 86 HIS A N 1
ATOM 669 C CA . HIS A 1 86 ? -17.877 -9.547 26.982 1.00 45.31 86 HIS A CA 1
ATOM 670 C C . HIS A 1 86 ? -16.440 -9.021 27.028 1.00 45.31 86 HIS A C 1
ATOM 672 O O . HIS A 1 86 ? -16.051 -8.497 28.070 1.00 45.31 86 HIS A O 1
ATOM 678 N N . THR A 1 87 ? -15.631 -9.052 25.960 1.00 41.00 87 THR A N 1
ATOM 679 C CA . THR A 1 87 ? -14.346 -8.313 25.980 1.00 41.00 87 THR A CA 1
ATOM 680 C C . THR A 1 87 ? -13.695 -8.152 24.615 1.00 41.00 87 THR A C 1
ATOM 682 O O . THR A 1 87 ? -12.953 -8.987 24.119 1.00 41.00 87 THR A O 1
ATOM 685 N N . LEU A 1 88 ? -13.842 -6.962 24.060 1.00 42.00 88 LEU A N 1
ATOM 686 C CA . LEU A 1 88 ? -12.666 -6.220 23.634 1.00 42.00 88 LEU A CA 1
ATOM 687 C C . LEU A 1 88 ? -12.726 -4.893 24.372 1.00 42.00 88 LEU A C 1
ATOM 689 O O . LEU A 1 88 ? -13.787 -4.457 24.823 1.00 42.00 88 LEU A O 1
ATOM 693 N N . ILE A 1 89 ? -11.610 -4.178 24.394 1.00 46.16 89 ILE A N 1
ATOM 694 C CA . ILE A 1 89 ? -11.663 -2.719 24.428 1.00 46.16 89 ILE A CA 1
ATOM 695 C C . ILE A 1 89 ? -12.317 -2.300 23.097 1.00 46.16 89 ILE A C 1
ATOM 697 O O . ILE A 1 89 ? -11.637 -1.842 22.180 1.00 46.16 89 ILE A O 1
ATOM 701 N N . ILE A 1 90 ? -13.626 -2.545 22.945 1.00 49.16 90 ILE A N 1
ATOM 702 C CA . ILE A 1 90 ? -14.413 -2.073 21.818 1.00 49.16 90 ILE A CA 1
ATOM 703 C C . ILE A 1 90 ? -14.458 -0.582 22.041 1.00 49.16 90 ILE A C 1
ATOM 705 O O . ILE A 1 90 ? -15.173 -0.069 22.905 1.00 49.16 90 ILE A O 1
ATOM 709 N N . ARG A 1 91 ? -13.594 0.109 21.308 1.00 55.16 91 ARG A N 1
ATOM 710 C CA . ARG A 1 91 ? -13.766 1.531 21.141 1.00 55.16 91 ARG A CA 1
ATOM 711 C C . ARG A 1 91 ? -14.911 1.702 20.166 1.00 55.16 91 ARG A C 1
ATOM 713 O O . ARG A 1 91 ? -14.787 1.295 19.014 1.00 55.16 91 ARG A O 1
ATOM 720 N N . TYR A 1 92 ? -16.020 2.252 20.628 1.00 71.25 92 TYR A N 1
ATOM 721 C CA . TYR A 1 92 ? -17.051 2.723 19.722 1.00 71.25 92 TYR A CA 1
ATOM 722 C C . TYR A 1 92 ? -16.807 4.205 19.461 1.00 71.25 92 TYR A C 1
ATOM 724 O O . TYR A 1 92 ? -16.374 4.956 20.340 1.00 71.25 92 TYR A O 1
ATOM 732 N N . ARG A 1 93 ? -17.044 4.623 18.221 1.00 80.00 93 ARG A N 1
ATOM 733 C CA . ARG A 1 93 ? -16.949 6.026 17.843 1.00 80.00 93 ARG A CA 1
ATOM 734 C C . ARG A 1 93 ? -18.307 6.668 18.035 1.00 80.00 93 ARG A C 1
ATOM 736 O O . ARG A 1 93 ? -19.248 6.341 17.317 1.00 80.00 93 ARG A O 1
ATOM 743 N N . LEU A 1 94 ? -18.390 7.606 18.966 1.00 83.44 94 LEU A N 1
ATOM 744 C CA . LEU A 1 94 ? -19.512 8.524 19.026 1.00 83.44 94 LEU A CA 1
ATOM 745 C C . LEU A 1 94 ? -19.240 9.655 18.038 1.00 83.44 94 LEU A C 1
ATOM 747 O O . LEU A 1 94 ? -18.207 10.315 18.130 1.00 83.44 94 LEU A O 1
ATOM 751 N N . ALA A 1 95 ? -20.155 9.870 17.100 1.00 86.56 95 ALA A N 1
ATOM 752 C CA . ALA A 1 95 ? -20.082 10.953 16.135 1.00 86.56 95 ALA A CA 1
ATOM 753 C C . ALA A 1 95 ? -21.372 11.777 16.160 1.00 86.56 95 ALA A C 1
ATOM 755 O O . ALA A 1 95 ? -22.463 11.221 16.259 1.00 86.56 95 ALA A O 1
ATOM 756 N N . ALA A 1 96 ? -21.240 13.094 16.046 1.00 87.81 96 ALA A N 1
ATOM 757 C CA . ALA A 1 96 ? -22.347 14.035 16.013 1.00 87.81 96 ALA A CA 1
ATOM 758 C C . ALA A 1 96 ? -22.145 15.046 14.880 1.00 87.81 96 ALA A C 1
ATOM 760 O O . ALA A 1 96 ? -21.033 15.527 14.649 1.00 87.81 96 ALA A O 1
ATOM 761 N N . VAL A 1 97 ? -23.237 15.365 14.183 1.00 86.62 97 VAL A N 1
ATOM 762 C CA . VAL A 1 97 ? -23.278 16.432 13.180 1.00 86.62 97 VAL A CA 1
ATOM 763 C C . VAL A 1 97 ? -24.054 17.602 13.764 1.00 86.62 97 VAL A C 1
ATOM 765 O O . VAL A 1 97 ? -25.243 17.476 14.043 1.00 86.62 97 VAL A O 1
ATOM 768 N N . ASP A 1 98 ? -23.386 18.738 13.933 1.00 84.31 98 ASP A N 1
ATOM 769 C CA . ASP A 1 98 ? -23.958 19.951 14.514 1.00 84.31 98 ASP A CA 1
ATOM 770 C C . ASP A 1 98 ? -23.758 21.122 13.546 1.00 84.31 98 ASP A C 1
ATOM 772 O O . ASP A 1 98 ? -22.632 21.528 13.271 1.00 84.31 98 ASP A O 1
ATOM 776 N N . HIS A 1 99 ? -24.850 21.628 12.963 1.00 84.50 99 HIS A N 1
ATOM 777 C CA . HIS A 1 99 ? -24.840 22.759 12.019 1.00 84.50 99 HIS A CA 1
ATOM 778 C C . HIS A 1 99 ? -23.825 22.609 10.865 1.00 84.50 99 HIS A C 1
ATOM 780 O O . HIS A 1 99 ? -23.184 23.569 10.437 1.00 84.50 99 HIS A O 1
ATOM 786 N N . GLY A 1 100 ? -23.683 21.384 10.347 1.00 77.75 100 GLY A N 1
ATOM 787 C CA . GLY A 1 100 ? -22.761 21.067 9.252 1.00 77.75 100 GLY A CA 1
ATOM 788 C C . GLY A 1 100 ? -21.309 20.833 9.683 1.00 77.75 100 GLY A C 1
ATOM 789 O O . GLY A 1 100 ? -20.431 20.765 8.825 1.00 77.75 100 GLY A O 1
ATOM 790 N N . GLN A 1 101 ? -21.044 20.703 10.985 1.00 82.31 101 GLN A N 1
ATOM 791 C CA . GLN A 1 101 ? -19.746 20.312 11.535 1.00 82.31 101 GLN A CA 1
ATOM 792 C C . GLN A 1 101 ? -19.802 18.884 12.060 1.00 82.31 101 GLN A C 1
ATOM 794 O O . GLN A 1 101 ? -20.743 18.520 12.762 1.00 82.31 101 GLN A O 1
ATOM 799 N N . PHE A 1 102 ? -18.795 18.078 11.732 1.00 83.31 102 PHE A N 1
ATOM 800 C CA . PHE A 1 102 ? -18.706 16.694 12.184 1.00 83.31 102 PHE A CA 1
ATOM 801 C C . PHE A 1 102 ? -17.738 16.569 13.363 1.00 83.31 102 PHE A C 1
ATOM 803 O O . PHE A 1 102 ? -16.534 16.752 13.194 1.00 83.31 102 PHE A O 1
ATOM 810 N N . SER A 1 103 ? -18.234 16.217 14.544 1.00 84.19 103 SER A N 1
ATOM 811 C CA . SER A 1 103 ? -17.423 16.009 15.750 1.00 84.19 103 SER A CA 1
ATOM 812 C C . SER A 1 103 ? -17.487 14.544 16.169 1.00 84.19 103 SER A C 1
ATOM 814 O O . SER A 1 103 ? -18.541 13.922 16.071 1.00 84.19 103 SER A O 1
ATOM 816 N N . PHE A 1 104 ? -16.370 13.971 16.622 1.00 88.12 104 PHE A N 1
ATOM 817 C CA . PHE A 1 104 ? -16.337 12.579 17.070 1.00 88.12 104 PHE A CA 1
ATOM 818 C C . PHE A 1 104 ? -15.367 12.352 18.230 1.00 88.12 104 PHE A C 1
ATOM 820 O O . PHE A 1 104 ? -14.409 13.105 18.408 1.00 88.12 104 PHE A O 1
ATOM 827 N N . ILE A 1 105 ? -15.609 11.284 18.988 1.00 85.44 105 ILE A N 1
ATOM 828 C CA . ILE A 1 105 ? -14.733 10.776 20.045 1.00 85.44 105 ILE A CA 1
ATOM 829 C C . ILE A 1 105 ? -14.768 9.243 20.053 1.00 85.44 105 ILE A C 1
ATOM 831 O O . ILE A 1 105 ? -15.810 8.636 19.808 1.00 85.44 105 ILE A O 1
ATOM 835 N N . ASP A 1 106 ? -13.619 8.618 20.310 1.00 83.06 106 ASP A N 1
ATOM 836 C CA . ASP A 1 106 ? -13.510 7.166 20.466 1.00 83.06 106 ASP A CA 1
ATOM 837 C C . ASP A 1 106 ? -13.583 6.819 21.959 1.00 83.06 106 ASP A C 1
ATOM 839 O O . ASP A 1 106 ? -12.715 7.216 22.738 1.00 83.06 106 ASP A O 1
ATOM 843 N N . LEU A 1 107 ? -14.618 6.079 22.352 1.00 78.88 107 LEU A N 1
ATOM 844 C CA . LEU A 1 107 ? -14.945 5.764 23.744 1.00 78.88 107 LEU A CA 1
ATOM 845 C C . LEU A 1 107 ? -14.850 4.270 23.974 1.00 78.88 107 LEU A C 1
ATOM 847 O O . LEU A 1 107 ? -15.209 3.492 23.097 1.00 78.88 107 LEU A O 1
ATOM 851 N N . LYS A 1 108 ? -14.399 3.854 25.156 1.00 77.00 108 LYS A N 1
ATOM 852 C CA . LYS A 1 108 ? -14.440 2.438 25.522 1.00 77.00 108 LYS A CA 1
ATOM 853 C C . LYS A 1 108 ? -15.879 2.037 25.846 1.00 77.00 108 LYS A C 1
ATOM 855 O O . LYS A 1 108 ? -16.639 2.815 26.416 1.00 77.00 108 LYS A O 1
ATOM 860 N N . HIS A 1 109 ? -16.252 0.815 25.493 1.00 70.81 109 HIS A N 1
ATOM 861 C CA . HIS A 1 109 ? -17.501 0.228 25.963 1.00 70.81 109 HIS A CA 1
ATOM 862 C C . HIS A 1 109 ? -17.559 0.232 27.507 1.00 70.81 109 HIS A C 1
ATOM 864 O O . HIS A 1 109 ? -16.532 0.029 28.152 1.00 70.81 109 HIS A O 1
ATOM 870 N N . ASN A 1 110 ? -18.739 0.497 28.081 1.00 74.44 110 ASN A N 1
ATOM 871 C CA . ASN A 1 110 ? -18.997 0.654 29.527 1.00 74.44 110 ASN A CA 1
ATOM 872 C C . ASN A 1 110 ? -18.246 1.785 30.262 1.00 74.44 110 ASN A C 1
ATOM 874 O O . ASN A 1 110 ? -18.228 1.816 31.489 1.00 74.44 110 ASN A O 1
ATOM 878 N N . ASP A 1 111 ? -17.677 2.746 29.534 1.00 80.25 111 ASP A N 1
ATOM 879 C CA . ASP A 1 111 ? -17.043 3.946 30.093 1.00 80.25 111 ASP A CA 1
ATOM 880 C C . ASP A 1 111 ? -18.062 5.097 30.168 1.00 80.25 111 ASP A C 1
ATOM 882 O O . ASP A 1 111 ? -18.248 5.848 29.207 1.00 80.25 111 ASP A O 1
ATOM 886 N N . TRP A 1 112 ? -18.772 5.174 31.296 1.00 86.00 112 TRP A N 1
ATOM 887 C CA . TRP A 1 112 ? -19.840 6.141 31.573 1.00 86.00 112 TRP A CA 1
ATOM 888 C C . TRP A 1 112 ? -19.427 7.126 32.677 1.00 86.00 112 TRP A C 1
ATOM 890 O O . TRP A 1 112 ? -18.709 6.722 33.593 1.00 86.00 112 TRP A O 1
ATOM 900 N N . PRO A 1 113 ? -19.920 8.379 32.669 1.00 90.81 113 PRO A N 1
ATOM 901 C CA . PRO A 1 113 ? -20.764 9.014 31.653 1.00 90.81 113 PRO A CA 1
ATOM 902 C C . PRO A 1 113 ? -19.986 9.396 30.381 1.00 90.81 113 PRO A C 1
ATOM 904 O O . PRO A 1 113 ? -18.758 9.438 30.357 1.00 90.81 113 PRO A O 1
ATOM 907 N N . VAL A 1 114 ? -20.710 9.695 29.303 1.00 90.38 114 VAL A N 1
ATOM 908 C CA . VAL A 1 114 ? -20.149 10.053 27.995 1.00 90.38 114 VAL A CA 1
ATOM 909 C C . VAL A 1 114 ? -20.345 11.538 27.719 1.00 90.38 114 VAL A C 1
ATOM 911 O O . VAL A 1 114 ? -21.438 12.065 27.921 1.00 90.38 114 VAL A O 1
ATOM 914 N N . ALA A 1 115 ? -19.304 12.197 27.201 1.00 91.31 115 ALA A N 1
ATOM 915 C CA . ALA A 1 115 ? -19.337 13.601 26.804 1.00 91.31 115 ALA A CA 1
ATOM 916 C C . ALA A 1 115 ? -18.623 13.824 25.461 1.00 91.31 115 ALA A C 1
ATOM 918 O O . ALA A 1 115 ? -17.474 13.417 25.277 1.00 91.31 115 ALA A O 1
ATOM 919 N N . LEU A 1 116 ? -19.290 14.504 24.529 1.00 90.75 116 LEU A N 1
ATOM 920 C CA . LEU A 1 116 ? -18.732 14.965 23.259 1.00 90.75 116 LEU A CA 1
ATOM 921 C C . LEU A 1 116 ? -19.062 16.443 23.064 1.00 90.75 116 LEU A C 1
ATOM 923 O O . LEU A 1 116 ? -20.223 16.817 22.927 1.00 90.75 116 LEU A O 1
ATOM 927 N N . ILE A 1 117 ? -18.036 17.284 22.993 1.00 89.94 117 ILE A N 1
ATOM 928 C CA . ILE A 1 117 ? -18.201 18.703 22.668 1.00 89.94 117 ILE A CA 1
ATOM 929 C C . ILE A 1 117 ? -18.371 18.827 21.154 1.00 89.94 117 ILE A C 1
ATOM 931 O O . ILE A 1 117 ? -17.497 18.416 20.384 1.00 89.94 117 ILE A O 1
ATOM 935 N N . THR A 1 118 ? -19.513 19.362 20.727 1.00 89.00 118 THR A N 1
ATOM 936 C CA . THR A 1 118 ? -19.822 19.566 19.307 1.00 89.00 118 THR A CA 1
ATOM 937 C C . THR A 1 118 ? -19.446 20.965 18.850 1.00 89.00 118 THR A C 1
ATOM 939 O O . THR A 1 118 ? -19.030 21.119 17.703 1.00 89.00 118 THR A O 1
ATOM 942 N N . ASN A 1 119 ? -19.527 21.956 19.745 1.00 88.31 119 ASN A N 1
ATOM 943 C CA . ASN A 1 119 ? -19.169 23.338 19.463 1.00 88.31 119 ASN A CA 1
ATOM 944 C C . ASN A 1 119 ? -18.629 24.047 20.720 1.00 88.31 119 ASN A C 1
ATOM 946 O O . ASN A 1 119 ? -19.352 24.097 21.715 1.00 88.31 119 ASN A O 1
ATOM 950 N N . PRO A 1 120 ? -17.437 24.659 20.687 1.00 87.19 120 PRO A N 1
ATOM 951 C CA . PRO A 1 120 ? -16.502 24.702 19.561 1.00 87.19 120 PRO A CA 1
ATOM 952 C C . PRO A 1 120 ? -15.937 23.311 19.235 1.00 87.19 120 PRO A C 1
ATOM 954 O O . PRO A 1 120 ? -15.781 22.483 20.121 1.00 87.19 120 PRO A O 1
ATOM 957 N N . LYS A 1 121 ? -15.679 23.030 17.952 1.00 84.94 121 LYS A N 1
ATOM 958 C CA . LYS A 1 121 ? -15.131 21.740 17.506 1.00 84.94 121 LYS A CA 1
ATOM 959 C C . LYS A 1 121 ? -13.644 21.615 17.865 1.00 84.94 121 LYS A C 1
ATOM 961 O O . LYS A 1 121 ? -12.904 22.598 17.837 1.00 84.94 121 LYS A O 1
ATOM 966 N N . ASN A 1 122 ? -13.192 20.379 18.094 1.00 81.25 122 ASN A N 1
ATOM 967 C CA . ASN A 1 122 ? -11.796 20.087 18.417 1.00 81.25 122 ASN A CA 1
ATOM 968 C C . ASN A 1 122 ? -10.869 20.543 17.280 1.00 81.25 122 ASN A C 1
ATOM 970 O O . ASN A 1 122 ? -11.043 20.132 16.124 1.00 81.25 122 ASN A O 1
ATOM 974 N N . MET A 1 123 ? -9.850 21.339 17.615 1.00 75.38 123 MET A N 1
ATOM 975 C CA . MET A 1 123 ? -8.928 21.923 16.638 1.00 75.38 123 MET A CA 1
ATOM 976 C C . MET A 1 123 ? -8.183 20.869 15.807 1.00 75.38 123 MET A C 1
ATOM 978 O O . MET A 1 123 ? -7.896 21.104 14.634 1.00 75.38 123 MET A O 1
ATOM 982 N N . LEU A 1 124 ? -7.904 19.692 16.383 1.00 71.75 124 LEU A N 1
ATOM 983 C CA . LEU A 1 124 ? -7.150 18.619 15.724 1.00 71.75 124 LEU A CA 1
ATOM 984 C C . LEU A 1 124 ? -7.905 18.001 14.541 1.00 71.75 124 LEU A C 1
ATOM 986 O O . LEU A 1 124 ? -7.282 17.433 13.643 1.00 71.75 124 LEU A O 1
ATOM 990 N N . PHE A 1 125 ? -9.235 18.116 14.531 1.00 73.81 125 PHE A N 1
ATOM 991 C CA . PHE A 1 125 ? -10.112 17.468 13.555 1.00 73.81 125 PHE A CA 1
ATOM 992 C C . PHE A 1 125 ? -10.886 18.462 12.683 1.00 73.81 125 PHE A C 1
ATOM 994 O O . PHE A 1 125 ? -11.821 18.066 11.982 1.00 73.81 125 PHE A O 1
ATOM 1001 N N . MET A 1 126 ? -10.539 19.750 12.717 1.00 72.56 126 MET A N 1
ATOM 1002 C CA . MET A 1 126 ? -11.188 20.753 11.872 1.00 72.56 126 MET A CA 1
ATOM 1003 C C . MET A 1 126 ? -10.906 20.504 10.384 1.00 72.56 126 MET A C 1
ATOM 1005 O O . MET A 1 126 ? -9.786 20.176 9.999 1.00 72.56 126 MET A O 1
ATOM 1009 N N . MET A 1 127 ? -11.895 20.720 9.512 1.00 72.00 127 MET A N 1
ATOM 1010 C CA . MET A 1 127 ? -11.691 20.689 8.056 1.00 72.00 127 MET A CA 1
ATOM 1011 C C . MET A 1 127 ? -12.232 21.967 7.383 1.00 72.00 127 MET A C 1
ATOM 1013 O O . MET A 1 127 ? -13.255 21.903 6.713 1.00 72.00 127 MET A O 1
ATOM 1017 N N . PRO A 1 128 ? -11.546 23.126 7.479 1.00 71.00 128 PRO A N 1
ATOM 1018 C CA . PRO A 1 128 ? -12.048 24.431 7.025 1.00 71.00 128 PRO A CA 1
ATOM 1019 C C . PRO A 1 128 ? -12.449 24.495 5.548 1.00 71.00 128 PRO A C 1
ATOM 1021 O O . PRO A 1 128 ? -13.261 25.322 5.162 1.00 71.00 128 PRO A O 1
ATOM 1024 N N . GLN A 1 129 ? -11.860 23.639 4.708 1.00 71.25 129 GLN A N 1
ATOM 1025 C CA . GLN A 1 129 ? -12.186 23.552 3.280 1.00 71.25 129 GLN A CA 1
ATOM 1026 C C . GLN A 1 129 ? -13.459 22.739 2.995 1.00 71.25 129 GLN A C 1
ATOM 1028 O O . GLN A 1 129 ? -13.991 22.821 1.893 1.00 71.25 129 GLN A O 1
ATOM 1033 N N . LYS A 1 130 ? -13.919 21.921 3.950 1.00 74.12 130 LYS A N 1
ATOM 1034 C CA . LYS A 1 130 ? -15.084 21.031 3.816 1.00 74.12 130 LYS A CA 1
ATOM 1035 C C . LYS A 1 130 ? -16.219 21.354 4.793 1.00 74.12 130 LYS A C 1
ATOM 1037 O O . LYS A 1 130 ? -17.343 20.936 4.551 1.00 74.12 130 LYS A O 1
ATOM 1042 N N . GLU A 1 131 ? -15.938 22.078 5.872 1.00 75.75 131 GLU A N 1
ATOM 1043 C CA . GLU A 1 131 ? -16.877 22.416 6.944 1.00 75.75 131 GLU A CA 1
ATOM 1044 C C . GLU A 1 131 ? -16.951 23.932 7.149 1.00 75.75 131 GLU A C 1
ATOM 1046 O O . GLU A 1 131 ? -15.967 24.651 6.969 1.00 75.75 131 GLU A O 1
ATOM 1051 N N . ASN A 1 132 ? -18.113 24.428 7.579 1.00 74.81 132 ASN A N 1
ATOM 1052 C CA . ASN A 1 132 ? -18.329 25.854 7.806 1.00 74.81 132 ASN A CA 1
ATOM 1053 C C . ASN A 1 132 ? -17.719 26.319 9.142 1.00 74.81 132 ASN A C 1
ATOM 1055 O O . ASN A 1 132 ? -18.414 26.411 10.157 1.00 74.81 132 ASN A O 1
ATOM 1059 N N . SER A 1 133 ? -16.426 26.650 9.142 1.00 70.50 133 SER A N 1
ATOM 1060 C CA . SER A 1 133 ? -15.699 27.130 10.329 1.00 70.50 133 SER A CA 1
ATOM 1061 C C . SER A 1 133 ? -16.208 28.470 10.876 1.00 70.50 133 SER A C 1
ATOM 1063 O O . SER A 1 133 ? -16.075 28.730 12.070 1.00 70.50 133 SER A O 1
ATOM 1065 N N . LYS A 1 134 ? -16.853 29.301 10.043 1.00 75.06 134 LYS A N 1
ATOM 1066 C CA . LYS A 1 134 ? -17.416 30.593 10.477 1.00 75.06 134 LYS A CA 1
ATOM 1067 C C . LYS A 1 134 ? -18.514 30.418 11.524 1.00 75.06 134 LYS A C 1
ATOM 1069 O O . LYS A 1 134 ? -18.649 31.269 12.393 1.00 75.06 134 LYS A O 1
ATOM 1074 N N . SER A 1 135 ? -19.243 29.300 11.478 1.00 77.69 135 SER A N 1
ATOM 1075 C CA . SER A 1 135 ? -20.318 29.016 12.435 1.00 77.69 135 SER A CA 1
ATOM 1076 C C . SER A 1 135 ? -19.834 28.789 13.875 1.00 77.69 135 SER A C 1
ATOM 1078 O O . SER A 1 135 ? -20.599 29.062 14.794 1.00 77.69 135 SER A O 1
ATOM 1080 N N . ILE A 1 136 ? -18.574 28.370 14.092 1.00 78.62 136 ILE A N 1
ATOM 1081 C CA . ILE A 1 136 ? -17.973 28.322 15.442 1.00 78.62 136 ILE A CA 1
ATOM 1082 C C . ILE A 1 136 ? -17.761 29.742 15.966 1.00 78.62 136 ILE A C 1
ATOM 1084 O O . ILE A 1 136 ? -18.156 30.046 17.084 1.00 78.62 136 ILE A O 1
ATOM 1088 N N . ILE A 1 137 ? -17.179 30.613 15.137 1.00 78.94 137 ILE A N 1
ATOM 1089 C CA . ILE A 1 137 ? -16.795 31.981 15.515 1.00 78.94 137 ILE A CA 1
ATOM 1090 C C . ILE A 1 137 ? -18.030 32.835 15.821 1.00 78.94 137 ILE A C 1
ATOM 1092 O O . ILE A 1 137 ? -18.023 33.632 16.752 1.00 78.94 137 ILE A O 1
ATOM 1096 N N . THR A 1 138 ? -19.103 32.670 15.047 1.00 82.75 138 THR A N 1
ATOM 1097 C CA . THR A 1 138 ? -20.352 33.419 15.245 1.00 82.75 138 THR A CA 1
ATOM 1098 C C . THR A 1 138 ? -21.245 32.836 16.340 1.00 82.75 138 THR A C 1
ATOM 1100 O O . THR A 1 138 ? -22.280 33.422 16.649 1.00 82.75 138 THR A O 1
ATOM 1103 N N . SER A 1 139 ? -20.913 31.663 16.887 1.00 83.38 139 SER A N 1
ATOM 1104 C CA . SER A 1 139 ? -21.738 31.021 17.908 1.00 83.38 139 SER A CA 1
ATOM 1105 C C . SER A 1 139 ? -21.546 31.683 19.267 1.00 83.38 139 SER A C 1
ATOM 1107 O O . SER A 1 139 ? -20.428 31.835 19.745 1.00 83.38 139 SER A O 1
ATOM 1109 N N . THR A 1 140 ? -22.654 31.984 19.938 1.00 86.25 140 THR A N 1
ATOM 1110 C CA . THR A 1 140 ? -22.677 32.458 21.330 1.00 86.25 140 THR A CA 1
ATOM 1111 C C . THR A 1 140 ? -22.764 31.324 22.355 1.00 86.25 140 THR A C 1
ATOM 1113 O O . THR A 1 140 ? -22.676 31.572 23.552 1.00 86.25 140 THR A O 1
ATOM 1116 N N . HIS A 1 141 ? -22.946 30.080 21.897 1.00 85.50 141 HIS A N 1
ATOM 1117 C CA . HIS A 1 141 ? -23.201 28.920 22.752 1.00 85.50 141 HIS A CA 1
ATOM 1118 C C . HIS A 1 141 ? -22.101 27.860 22.633 1.00 85.50 141 HIS A C 1
ATOM 1120 O O . HIS A 1 141 ? -21.645 27.542 21.525 1.00 85.50 141 HIS A O 1
ATOM 1126 N N . VAL A 1 142 ? -21.763 27.252 23.774 1.00 86.25 142 VAL A N 1
ATOM 1127 C CA . VAL A 1 142 ? -21.044 25.973 23.852 1.00 86.25 142 VAL A CA 1
ATOM 1128 C C . VAL A 1 142 ? -22.075 24.845 23.804 1.00 86.25 142 VAL A C 1
ATOM 1130 O O . VAL A 1 142 ? -23.073 24.885 24.521 1.00 86.25 142 VAL A O 1
ATOM 1133 N 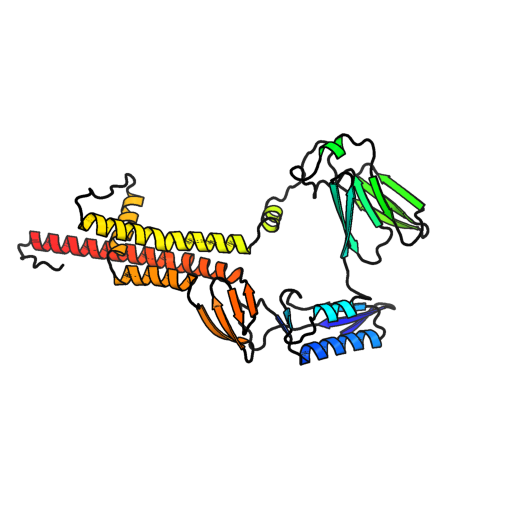N . ARG A 1 143 ? -21.861 23.853 22.936 1.00 89.06 143 ARG A N 1
ATOM 1134 C CA . ARG A 1 143 ? -22.765 22.714 22.734 1.00 89.06 143 ARG A CA 1
ATOM 1135 C C . ARG A 1 143 ? -22.042 21.413 23.022 1.00 89.06 143 ARG A C 1
ATOM 1137 O O . ARG A 1 143 ? -20.941 21.169 22.523 1.00 89.06 143 ARG A O 1
ATOM 1144 N N . ILE A 1 144 ? -22.681 20.596 23.847 1.00 89.44 144 ILE A N 1
ATOM 1145 C CA . ILE A 1 144 ? -22.127 19.352 24.361 1.00 89.44 144 ILE A CA 1
ATOM 1146 C C . ILE A 1 144 ? -23.219 18.295 24.299 1.00 89.44 144 ILE A C 1
ATOM 1148 O O . ILE A 1 144 ? -24.338 18.512 24.760 1.00 89.44 144 ILE A O 1
ATOM 1152 N N . LEU A 1 145 ? -22.874 17.143 23.743 1.00 91.12 145 LEU A N 1
ATOM 1153 C CA . LEU A 1 145 ? -23.657 15.928 23.836 1.00 91.12 145 LEU A CA 1
ATOM 1154 C C . LEU A 1 145 ? -23.159 15.145 25.053 1.00 91.12 145 LEU A C 1
ATOM 1156 O O . LEU A 1 145 ? -22.071 14.573 25.011 1.00 91.12 145 LEU A O 1
ATOM 1160 N N . ALA A 1 146 ? -23.939 15.144 26.132 1.00 91.69 146 ALA A N 1
ATOM 1161 C CA . ALA A 1 146 ? -23.634 14.409 27.354 1.00 91.69 146 ALA A CA 1
ATOM 1162 C C . ALA A 1 146 ? -24.759 13.421 27.672 1.00 91.69 146 ALA A C 1
ATOM 1164 O O . ALA A 1 146 ? -25.931 13.798 27.668 1.00 91.69 146 ALA A O 1
ATOM 1165 N N . PHE A 1 147 ? -24.415 12.163 27.942 1.00 91.94 147 PHE A N 1
ATOM 1166 C CA . PHE A 1 147 ? -25.383 11.129 28.312 1.00 91.94 147 PHE A CA 1
ATOM 1167 C C . PHE A 1 147 ? -24.732 10.013 29.134 1.00 91.94 147 PHE A C 1
ATOM 1169 O O . PHE A 1 147 ? -23.522 9.806 29.098 1.00 91.94 147 PHE A O 1
ATOM 1176 N N . SER A 1 148 ? -25.548 9.297 29.899 1.00 90.12 148 SER A N 1
ATOM 1177 C CA . SER A 1 148 ? -25.137 8.157 30.720 1.00 90.12 148 SER A CA 1
ATOM 1178 C C . SER A 1 148 ? -26.274 7.135 30.769 1.00 90.12 148 SER A C 1
ATOM 1180 O O . SER A 1 148 ? -27.386 7.424 30.324 1.00 90.12 148 SER A O 1
ATOM 1182 N N . THR A 1 149 ? -26.014 5.938 31.295 1.00 88.69 149 THR A N 1
ATOM 1183 C CA . THR A 1 149 ? -27.058 4.924 31.545 1.00 88.69 149 THR A CA 1
ATOM 1184 C C . THR A 1 149 ? -28.039 5.349 32.637 1.00 88.69 149 THR A C 1
ATOM 1186 O O . THR A 1 149 ? -29.152 4.836 32.705 1.00 88.69 149 THR A O 1
ATOM 1189 N N . VAL A 1 150 ? -27.632 6.302 33.476 1.00 88.19 150 VAL A N 1
ATOM 1190 C CA . VAL A 1 150 ? -28.437 6.935 34.526 1.00 88.19 150 VAL A CA 1
ATOM 1191 C C . VAL A 1 150 ? -28.550 8.435 34.262 1.00 88.19 150 VAL A C 1
ATOM 1193 O O . VAL A 1 150 ? -27.796 8.994 33.464 1.00 88.19 150 VAL A O 1
ATOM 1196 N N . SER A 1 151 ? -29.500 9.125 34.904 1.00 89.38 151 SER A N 1
ATOM 1197 C CA . SER A 1 151 ? -29.629 10.573 34.691 1.00 89.38 151 SER A CA 1
ATOM 1198 C C . SER A 1 151 ? -28.354 11.310 35.110 1.00 89.38 151 SER A C 1
ATOM 1200 O O . SER A 1 151 ? -27.713 10.951 36.099 1.00 89.38 151 SER A O 1
ATOM 1202 N N . LEU A 1 152 ? -28.037 12.385 34.396 1.00 89.62 152 LEU A N 1
ATOM 1203 C CA . LEU A 1 152 ? -26.926 13.263 34.747 1.00 89.62 152 LEU A CA 1
ATOM 1204 C C . LEU A 1 152 ? -27.271 14.131 35.966 1.00 89.62 152 LEU A C 1
ATOM 1206 O O . LEU A 1 152 ? -28.433 14.496 36.164 1.00 89.62 152 LEU A O 1
ATOM 1210 N N . LYS A 1 153 ? -26.254 14.445 36.773 1.00 89.56 153 LYS A N 1
ATOM 1211 C CA . LYS A 1 153 ? -26.342 15.319 37.949 1.00 89.56 153 LYS A CA 1
ATOM 1212 C C . LYS A 1 153 ? -25.907 16.735 37.584 1.00 89.56 153 LYS A C 1
ATOM 1214 O O . LYS A 1 153 ? -26.685 17.668 37.752 1.00 89.56 153 LYS A O 1
ATOM 1219 N N . THR A 1 154 ? -24.700 16.881 37.040 1.00 89.94 154 THR A N 1
ATOM 1220 C CA . THR A 1 154 ? -24.134 18.167 36.611 1.00 89.94 154 THR A CA 1
ATOM 1221 C C . THR A 1 154 ? -23.257 18.004 35.369 1.00 89.94 154 THR A C 1
ATOM 1223 O O . THR A 1 154 ? -22.645 16.960 35.138 1.00 89.94 154 THR A O 1
ATOM 1226 N N . VAL A 1 155 ? -23.212 19.058 34.552 1.00 87.44 155 VAL A N 1
ATOM 1227 C CA . VAL A 1 155 ? -22.260 19.220 33.446 1.00 87.44 155 VAL A CA 1
ATOM 1228 C C . VAL A 1 155 ? -21.531 20.534 33.688 1.00 87.44 155 VAL A C 1
ATOM 1230 O O . VAL A 1 155 ? -22.134 21.603 33.614 1.00 87.44 155 VAL A O 1
ATOM 1233 N N . GLU A 1 156 ? -20.251 20.441 34.023 1.00 87.88 156 GLU A N 1
ATOM 1234 C CA . GLU A 1 156 ? -19.380 21.563 34.359 1.00 87.88 156 GLU A CA 1
ATOM 1235 C C . GLU A 1 156 ? -18.375 21.785 33.224 1.00 87.88 156 GLU A C 1
ATOM 1237 O O . GLU A 1 156 ? -17.838 20.839 32.643 1.00 87.88 156 GLU A O 1
ATOM 1242 N N . ILE A 1 157 ? -18.130 23.050 32.888 1.00 82.38 157 ILE A N 1
ATOM 1243 C CA . ILE A 1 157 ? -17.187 23.446 31.841 1.00 82.38 157 ILE A CA 1
ATOM 1244 C C . ILE A 1 157 ? -16.151 24.352 32.488 1.00 82.38 157 ILE A C 1
ATOM 1246 O O . ILE A 1 157 ? -16.503 25.399 33.034 1.00 82.38 157 ILE A O 1
ATOM 1250 N N . GLN A 1 158 ? -14.882 23.971 32.392 1.00 80.00 158 GLN A N 1
ATOM 1251 C CA . GLN A 1 158 ? -13.768 24.804 32.812 1.00 80.00 158 GLN A CA 1
ATOM 1252 C C . GLN A 1 158 ? -13.147 25.483 31.589 1.00 80.00 158 GLN A C 1
ATOM 1254 O O . GLN A 1 158 ? -12.929 24.861 30.547 1.00 80.00 158 GLN A O 1
ATOM 1259 N N . LEU A 1 159 ? -12.850 26.779 31.718 1.00 65.75 159 LEU A N 1
ATOM 1260 C CA . LEU A 1 159 ? -12.259 27.586 30.643 1.00 65.75 159 LEU A CA 1
ATOM 1261 C C . LEU A 1 159 ? -10.845 27.118 30.235 1.00 65.75 159 LEU A C 1
ATOM 1263 O O . LEU A 1 159 ? -10.366 27.529 29.184 1.00 65.75 159 LEU A O 1
ATOM 1267 N N . ASP A 1 160 ? -10.242 26.190 30.984 1.00 62.56 160 ASP A N 1
ATOM 1268 C CA . ASP A 1 160 ? -8.981 25.501 30.669 1.00 62.56 160 ASP A CA 1
ATOM 1269 C C . ASP A 1 160 ? -9.161 24.288 29.734 1.00 62.56 160 ASP A C 1
ATOM 1271 O O . ASP A 1 160 ? -8.360 23.356 29.749 1.00 62.56 160 ASP A O 1
ATOM 1275 N N . HIS A 1 161 ? -10.201 24.299 28.892 1.00 73.19 161 HIS A N 1
ATOM 1276 C CA . HIS A 1 161 ? -10.478 23.265 27.887 1.00 73.19 161 HIS A CA 1
ATOM 1277 C C . HIS A 1 161 ? -10.928 21.908 28.446 1.00 73.19 161 HIS A C 1
ATOM 1279 O O . HIS A 1 161 ? -10.788 20.898 27.757 1.00 73.19 161 HIS A O 1
ATOM 1285 N N . GLU A 1 162 ? -11.499 21.854 29.647 1.00 80.12 162 GLU A N 1
ATOM 1286 C CA . GLU A 1 162 ? -11.975 20.606 30.251 1.00 80.12 162 GLU A CA 1
ATOM 1287 C C . GLU A 1 162 ? -13.489 20.628 30.466 1.00 80.12 162 GLU A C 1
ATOM 1289 O O . GLU A 1 162 ? -14.063 21.605 30.950 1.00 80.12 162 GLU A O 1
ATOM 1294 N N . VAL A 1 163 ? -14.149 19.533 30.086 1.00 82.75 163 VAL A N 1
ATOM 1295 C CA . VAL A 1 163 ? -15.567 19.297 30.372 1.00 82.75 163 VAL A CA 1
ATOM 1296 C C . VAL A 1 163 ? -15.682 18.136 31.333 1.00 82.75 163 VAL A C 1
ATOM 1298 O O . VAL A 1 163 ? -15.210 17.035 31.045 1.00 82.75 163 VAL A O 1
ATOM 1301 N N . ARG A 1 164 ? -16.349 18.397 32.452 1.00 86.62 164 ARG A N 1
ATOM 1302 C CA . ARG A 1 164 ? -16.581 17.453 33.533 1.00 86.62 164 ARG A CA 1
ATOM 1303 C C . ARG A 1 164 ? -18.062 17.099 33.574 1.00 86.62 164 ARG A C 1
ATOM 1305 O O . ARG A 1 164 ? -18.917 17.966 33.736 1.00 86.62 164 ARG A O 1
ATOM 1312 N N . VAL A 1 165 ? -18.374 15.820 33.400 1.00 87.69 165 VAL A N 1
ATOM 1313 C CA . VAL A 1 165 ? -19.745 15.299 33.471 1.00 87.69 165 VAL A CA 1
ATOM 1314 C C . VAL A 1 165 ? -19.854 14.366 34.659 1.00 87.69 165 VAL A C 1
ATOM 1316 O O . VAL A 1 165 ? -19.070 13.425 34.771 1.00 87.69 165 VAL A O 1
ATOM 1319 N N . ILE A 1 166 ? -20.835 14.632 35.520 1.00 88.38 166 ILE A N 1
ATOM 1320 C CA . ILE A 1 166 ? -21.128 13.836 36.711 1.00 88.38 166 ILE A CA 1
ATOM 1321 C C . ILE A 1 166 ? -22.538 13.281 36.579 1.00 88.38 166 ILE A C 1
ATOM 1323 O O . ILE A 1 166 ? -23.488 14.019 36.290 1.00 88.38 166 ILE A O 1
ATOM 1327 N N . ASP A 1 167 ? -22.693 11.981 36.794 1.00 90.44 167 ASP A N 1
ATOM 1328 C CA . ASP A 1 167 ? -24.002 11.340 36.816 1.00 90.44 167 ASP A CA 1
ATOM 1329 C C . ASP A 1 167 ? -24.545 11.110 38.236 1.00 90.44 167 ASP A C 1
ATOM 1331 O O . ASP A 1 167 ? -23.921 11.468 39.232 1.00 90.44 167 ASP A O 1
ATOM 1335 N N . LYS A 1 168 ? -25.775 10.594 38.343 1.00 86.00 168 LYS A N 1
ATOM 1336 C CA . LYS A 1 168 ? -26.428 10.347 39.641 1.00 86.00 168 LYS A CA 1
ATOM 1337 C C . LYS A 1 168 ? -25.781 9.238 40.476 1.00 86.00 168 LYS A C 1
ATOM 1339 O O . LYS A 1 168 ? -26.089 9.157 41.660 1.00 86.00 168 LYS A O 1
ATOM 1344 N N . GLU A 1 169 ? -24.925 8.411 39.884 1.00 86.94 169 GLU A N 1
ATOM 1345 C CA . GLU A 1 169 ? -24.128 7.400 40.593 1.00 86.94 169 GLU A CA 1
ATOM 1346 C C . GLU A 1 169 ? -22.752 7.959 41.002 1.00 86.94 169 GLU A C 1
ATOM 1348 O O . GLU A 1 169 ? -21.856 7.200 41.361 1.00 86.94 169 GLU A O 1
ATOM 1353 N N . ASP A 1 170 ? -22.581 9.287 40.932 1.00 85.56 170 ASP A N 1
ATOM 1354 C CA . ASP A 1 170 ? -21.343 10.020 41.203 1.00 85.56 170 ASP A CA 1
ATOM 1355 C C . ASP A 1 170 ? -20.146 9.536 40.352 1.00 85.56 170 ASP A C 1
ATOM 1357 O O . ASP A 1 170 ? -18.984 9.741 40.713 1.00 85.56 170 ASP A O 1
ATOM 1361 N N . ARG A 1 171 ? -20.408 8.940 39.175 1.00 86.12 171 ARG A N 1
ATOM 1362 C CA . ARG A 1 171 ? -19.366 8.644 38.183 1.00 86.12 171 ARG A CA 1
ATOM 1363 C C . ARG A 1 171 ? -18.993 9.923 37.452 1.00 86.12 171 ARG A C 1
ATOM 1365 O O . ARG A 1 171 ? -19.861 10.674 37.003 1.00 86.12 171 ARG A O 1
ATOM 1372 N N . GLU A 1 172 ? -17.694 10.141 37.294 1.00 88.19 172 GLU A N 1
ATOM 1373 C CA . GLU A 1 172 ? -17.144 11.353 36.699 1.00 88.19 172 GLU A CA 1
ATOM 1374 C C . GLU A 1 172 ? -16.394 11.054 35.400 1.00 88.19 172 GLU A C 1
ATOM 1376 O O . GLU A 1 172 ? -15.556 10.152 35.333 1.00 88.19 172 GLU A O 1
ATOM 1381 N N . LYS A 1 173 ? -16.647 11.874 34.376 1.00 86.38 173 LYS A N 1
ATOM 1382 C CA . LYS A 1 173 ? -15.855 11.900 33.148 1.00 86.38 173 LYS A CA 1
ATOM 1383 C C . LYS A 1 173 ? -15.305 13.293 32.895 1.00 86.38 173 LYS A C 1
ATOM 1385 O O . LYS A 1 173 ? -16.078 14.225 32.687 1.00 86.38 173 LYS A O 1
ATOM 1390 N N . VAL A 1 174 ? -13.979 13.402 32.830 1.00 86.31 174 VAL A N 1
ATOM 1391 C CA . VAL A 1 174 ? -13.282 14.612 32.379 1.00 86.31 174 VAL A CA 1
ATOM 1392 C C . VAL A 1 174 ? -12.786 14.400 30.952 1.00 86.31 174 VAL A C 1
ATOM 1394 O O . VAL A 1 174 ? -12.068 13.439 30.664 1.00 86.31 174 VAL A O 1
ATOM 1397 N N . VAL A 1 175 ? -13.194 15.281 30.042 1.00 83.44 175 VAL A N 1
ATOM 1398 C CA . VAL A 1 175 ? -12.761 15.293 28.641 1.00 83.44 175 VAL A CA 1
ATOM 1399 C C . VAL A 1 175 ? -12.026 16.596 28.370 1.00 83.44 175 VAL A C 1
ATOM 1401 O O . VAL A 1 175 ? -12.634 17.666 28.392 1.00 83.44 175 VAL A O 1
ATOM 1404 N N . SER A 1 176 ? -10.730 16.501 28.072 1.00 80.81 176 SER A N 1
ATOM 1405 C CA . SER A 1 176 ? -9.949 17.639 27.596 1.00 80.81 176 SER A CA 1
ATOM 1406 C C . SER A 1 176 ? -10.169 17.856 26.097 1.00 80.81 176 SER A C 1
ATOM 1408 O O . SER A 1 176 ? -10.178 16.924 25.285 1.00 80.81 176 SER A O 1
ATOM 1410 N N . HIS A 1 177 ? -10.398 19.106 25.716 1.00 79.94 177 HIS A N 1
ATOM 1411 C CA . HIS A 1 177 ? -10.842 19.485 24.387 1.00 79.94 177 HIS A CA 1
ATOM 1412 C C . HIS A 1 177 ? -10.233 20.809 23.943 1.00 79.94 177 HIS A C 1
ATOM 1414 O O . HIS A 1 177 ? -10.741 21.892 24.220 1.00 79.94 177 HIS A O 1
ATOM 1420 N N . TYR A 1 178 ? -9.166 20.712 23.162 1.00 79.38 178 TYR A N 1
ATOM 1421 C CA . TYR A 1 178 ? -8.515 21.878 22.584 1.00 79.38 178 TYR A CA 1
ATOM 1422 C C . TYR A 1 178 ? -9.345 22.452 21.431 1.00 79.38 178 TYR A C 1
ATOM 1424 O O . TYR A 1 178 ? -9.633 21.756 20.454 1.00 79.38 178 TYR A O 1
ATOM 1432 N N . PHE A 1 179 ? -9.671 23.739 21.506 1.00 76.75 179 PHE A N 1
ATOM 1433 C CA . PHE A 1 179 ? -10.323 24.493 20.434 1.00 76.75 179 PHE A CA 1
ATOM 1434 C C . PHE A 1 179 ? -9.622 25.840 20.220 1.00 76.75 179 PHE A C 1
ATOM 1436 O O . PHE A 1 179 ? -8.954 26.347 21.116 1.00 76.75 179 PHE A O 1
ATOM 1443 N N . SER A 1 180 ? -9.756 26.412 19.022 1.00 71.75 180 SER A N 1
ATOM 1444 C CA . SER A 1 180 ? -9.238 27.742 18.676 1.00 71.75 180 SER A CA 1
ATOM 1445 C C . SER A 1 180 ? -10.386 28.589 18.127 1.00 71.75 180 SER A C 1
ATOM 1447 O O . SER A 1 180 ? -11.151 28.124 17.280 1.00 71.75 180 SER A O 1
ATOM 1449 N N . LEU A 1 181 ? -10.514 29.820 18.632 1.00 70.50 181 LEU A N 1
ATOM 1450 C CA . LEU A 1 181 ? -11.507 30.806 18.178 1.00 70.50 181 LEU A CA 1
ATOM 1451 C C . LEU A 1 181 ? -10.940 31.747 17.105 1.00 70.50 181 LEU A C 1
ATOM 1453 O O . LEU A 1 181 ? -11.676 32.277 16.280 1.00 70.50 181 LEU A O 1
ATOM 1457 N N . ASP A 1 182 ? -9.623 31.926 17.103 1.00 63.44 182 ASP A N 1
ATOM 1458 C CA . ASP A 1 182 ? -8.842 32.765 16.192 1.00 63.44 182 ASP A CA 1
ATOM 1459 C C . ASP A 1 182 ? -8.443 32.038 14.893 1.00 63.44 182 ASP A C 1
ATOM 1461 O O . ASP A 1 182 ? -7.882 32.640 13.979 1.00 63.44 182 ASP A O 1
ATOM 1465 N N . GLY A 1 183 ? -8.739 30.739 14.788 1.00 59.38 183 GLY A N 1
ATOM 1466 C CA . GLY A 1 183 ? -8.364 29.910 13.644 1.00 59.38 183 GLY A CA 1
ATOM 1467 C C . GLY A 1 183 ? -6.876 29.550 13.606 1.00 59.38 183 GLY A C 1
ATOM 1468 O O . GLY A 1 183 ? -6.406 29.049 12.580 1.00 59.38 183 GLY A O 1
ATOM 1469 N N . SER A 1 184 ? -6.131 29.773 14.693 1.00 62.50 184 SER A N 1
ATOM 1470 C CA . SER A 1 184 ? -4.747 29.327 14.818 1.00 62.50 184 SER A CA 1
ATOM 1471 C C . SER A 1 184 ? -4.692 27.794 14.893 1.00 62.50 184 SER A C 1
ATOM 1473 O O . SER A 1 184 ? -5.248 27.127 15.764 1.00 62.50 184 SER A O 1
ATOM 1475 N N . TRP A 1 185 ? -4.061 27.198 13.883 1.00 56.78 185 TRP A N 1
ATOM 1476 C CA . TRP A 1 185 ? -4.010 25.752 13.684 1.00 56.78 185 TRP A CA 1
ATOM 1477 C C . TRP A 1 185 ? -2.797 25.133 14.388 1.00 56.78 185 TRP A C 1
ATOM 1479 O O . TRP A 1 185 ? -1.663 25.315 13.946 1.00 56.78 185 TRP A O 1
ATOM 1489 N N . LEU A 1 186 ? -3.021 24.308 15.414 1.00 57.00 186 LEU A N 1
ATOM 1490 C CA . LEU A 1 186 ? -1.962 23.588 16.134 1.00 57.00 186 LEU A CA 1
ATOM 1491 C C . LEU A 1 186 ? -1.758 22.168 15.569 1.00 57.00 186 LEU A C 1
ATOM 1493 O O . LEU A 1 186 ? -1.899 21.162 16.254 1.00 57.00 186 LEU A O 1
ATOM 1497 N N . SER A 1 187 ? -1.430 22.059 14.278 1.00 56.84 187 SER A N 1
ATOM 1498 C CA . SER A 1 187 ? -1.048 20.778 13.654 1.00 56.84 187 SER A CA 1
ATOM 1499 C C . SER A 1 187 ? 0.471 20.713 13.473 1.00 5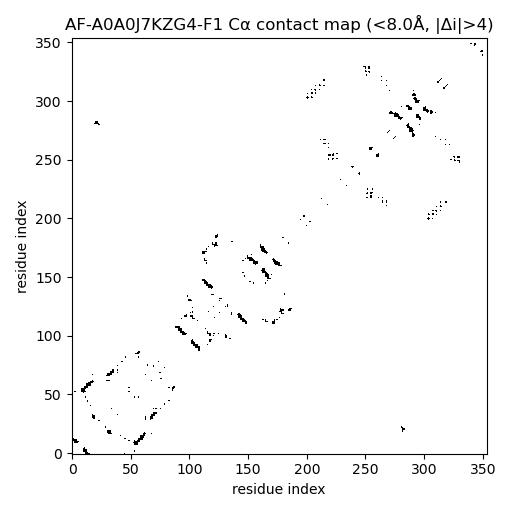6.84 187 SER A C 1
ATOM 1501 O O . SER A 1 187 ? 0.977 20.808 12.355 1.00 56.84 187 SER A O 1
ATOM 1503 N N . SER A 1 188 ? 1.218 20.530 14.562 1.00 57.97 188 SER A N 1
ATOM 1504 C CA . SER A 1 188 ? 2.692 20.550 14.546 1.00 57.97 188 SER A CA 1
ATOM 1505 C C . SER A 1 188 ? 3.366 19.270 14.027 1.00 57.97 188 SER A C 1
ATOM 1507 O O . SER A 1 188 ? 4.592 19.187 14.020 1.00 57.97 188 SER A O 1
ATOM 1509 N N . ARG A 1 189 ? 2.623 18.262 13.545 1.00 58.84 189 ARG A N 1
ATOM 1510 C CA . ARG A 1 189 ? 3.231 17.054 12.958 1.00 58.84 189 ARG A CA 1
ATOM 1511 C C . ARG A 1 189 ? 2.766 16.843 11.519 1.00 58.84 189 ARG A C 1
ATOM 1513 O O . ARG A 1 189 ? 1.794 16.148 11.239 1.00 58.84 189 ARG A O 1
ATOM 1520 N N . ILE A 1 190 ? 3.510 17.453 10.599 1.00 58.41 190 ILE A N 1
ATOM 1521 C CA . ILE A 1 190 ? 3.313 17.365 9.144 1.00 58.41 190 ILE A CA 1
ATOM 1522 C C . ILE A 1 190 ? 3.497 15.917 8.654 1.00 58.41 190 ILE A C 1
ATOM 1524 O O . ILE A 1 190 ? 2.722 15.444 7.830 1.00 58.41 190 ILE A O 1
ATOM 1528 N N . LEU A 1 191 ? 4.474 15.181 9.200 1.00 51.81 191 LEU A N 1
ATOM 1529 C CA . LEU A 1 191 ? 4.829 13.839 8.723 1.00 51.81 191 LEU A CA 1
ATOM 1530 C C . LEU A 1 191 ? 3.724 12.785 8.961 1.00 51.81 191 LEU A C 1
ATOM 1532 O O . LEU A 1 191 ? 3.333 12.136 7.994 1.00 51.81 191 LEU A O 1
ATOM 1536 N N . PRO A 1 192 ? 3.148 12.632 10.175 1.00 56.97 192 PRO A N 1
ATOM 1537 C CA . PRO A 1 192 ? 2.034 11.709 10.403 1.00 56.97 192 PRO A CA 1
ATOM 1538 C C . PRO A 1 192 ? 0.794 12.074 9.587 1.00 56.97 192 PRO A C 1
ATOM 1540 O O . PRO A 1 192 ? 0.105 11.182 9.112 1.00 56.97 192 PRO A O 1
ATOM 1543 N N . LYS A 1 193 ? 0.538 13.372 9.370 1.00 55.25 193 LYS A N 1
ATOM 1544 C CA . LYS A 1 193 ? -0.578 13.860 8.549 1.00 55.25 193 LYS A CA 1
ATOM 1545 C C . LYS A 1 193 ? -0.401 13.492 7.076 1.00 55.25 193 LYS A C 1
ATOM 1547 O O . LYS A 1 193 ? -1.349 13.025 6.462 1.00 55.25 193 LYS A O 1
ATOM 1552 N N . LEU A 1 194 ? 0.810 13.626 6.530 1.00 55.38 194 LEU A N 1
ATOM 1553 C CA . LEU A 1 194 ? 1.119 13.157 5.177 1.00 55.38 194 LEU A CA 1
ATOM 1554 C C . LEU A 1 194 ? 0.987 11.630 5.088 1.00 55.38 194 LEU A C 1
ATOM 1556 O O . LEU A 1 194 ? 0.309 11.135 4.197 1.00 55.38 194 LEU A O 1
ATOM 1560 N N . VAL A 1 195 ? 1.543 10.881 6.044 1.00 57.44 195 VAL A N 1
ATOM 1561 C CA . VAL A 1 195 ? 1.451 9.409 6.062 1.00 57.44 195 VAL A CA 1
ATOM 1562 C C . VAL A 1 195 ? -0.002 8.919 6.161 1.00 57.44 195 VAL A C 1
ATOM 1564 O O . VAL A 1 195 ? -0.346 7.955 5.488 1.00 57.44 195 VAL A O 1
ATOM 1567 N N . LEU A 1 196 ? -0.868 9.589 6.933 1.00 53.12 196 LEU A N 1
ATOM 1568 C CA . LEU A 1 196 ? -2.294 9.243 7.034 1.00 53.12 196 LEU A CA 1
ATOM 1569 C C . 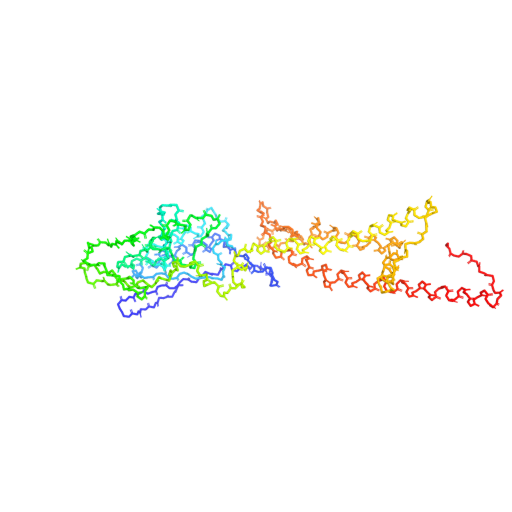LEU A 1 196 ? -3.114 9.678 5.810 1.00 53.12 196 LEU A C 1
ATOM 1571 O O . LEU A 1 196 ? -4.120 9.049 5.492 1.00 53.12 196 LEU A O 1
ATOM 1575 N N . MET A 1 197 ? -2.730 10.780 5.157 1.00 52.50 197 MET A N 1
ATOM 1576 C CA . MET A 1 197 ? -3.434 11.307 3.983 1.00 52.50 197 MET A CA 1
ATOM 1577 C C . MET A 1 197 ? -3.072 10.563 2.694 1.00 52.50 197 MET A C 1
ATOM 1579 O O . MET A 1 197 ? -3.856 10.586 1.745 1.00 52.50 197 MET A O 1
ATOM 1583 N N . PHE A 1 198 ? -1.908 9.910 2.636 1.00 59.56 198 PHE A N 1
ATOM 1584 C CA . PHE A 1 198 ? -1.468 9.196 1.446 1.00 59.56 198 PHE A CA 1
ATOM 1585 C C . PHE A 1 198 ? -1.804 7.707 1.496 1.00 59.56 198 PHE A C 1
ATOM 1587 O O . PHE A 1 198 ? -1.343 6.958 2.353 1.00 59.56 198 PHE A O 1
ATOM 1594 N N . ASN A 1 199 ? -2.531 7.248 0.480 1.00 71.12 199 ASN A N 1
ATOM 1595 C CA . ASN A 1 199 ? -2.653 5.826 0.208 1.00 71.12 199 ASN A CA 1
ATOM 1596 C C . ASN A 1 199 ? -1.295 5.293 -0.282 1.00 71.12 199 ASN A C 1
ATOM 1598 O O . ASN A 1 199 ? -0.889 5.537 -1.421 1.00 71.12 199 ASN A O 1
ATOM 1602 N N . VAL A 1 200 ? -0.599 4.564 0.589 1.00 72.56 200 VAL A N 1
ATOM 1603 C CA . VAL A 1 200 ? 0.723 3.969 0.335 1.00 72.56 200 VAL A CA 1
ATOM 1604 C C . VAL A 1 200 ? 0.742 3.125 -0.949 1.00 72.56 200 VAL A C 1
ATOM 1606 O O . VAL A 1 200 ? 1.748 3.114 -1.658 1.00 72.56 200 VAL A O 1
ATOM 1609 N N . VAL A 1 201 ? -0.383 2.497 -1.313 1.00 75.69 201 VAL A N 1
ATOM 1610 C CA . VAL A 1 201 ? -0.534 1.743 -2.570 1.00 75.69 201 VAL A CA 1
ATOM 1611 C C . VAL A 1 201 ? -0.314 2.654 -3.779 1.00 75.69 201 VAL A C 1
ATOM 1613 O O . VAL A 1 201 ? 0.482 2.333 -4.659 1.00 75.69 201 VAL A O 1
ATOM 1616 N N . HIS A 1 202 ? -0.975 3.815 -3.812 1.00 82.00 202 HIS A N 1
ATOM 1617 C CA . HIS A 1 202 ? -0.873 4.754 -4.932 1.00 82.00 202 HIS A CA 1
ATOM 1618 C C . HIS A 1 202 ? 0.509 5.399 -5.026 1.00 82.00 202 HIS A C 1
ATOM 1620 O O . HIS A 1 202 ? 0.988 5.637 -6.133 1.00 82.00 202 HIS A O 1
ATOM 1626 N N . ILE A 1 203 ? 1.182 5.628 -3.893 1.00 84.50 203 ILE A N 1
ATOM 1627 C CA . ILE A 1 203 ? 2.575 6.095 -3.896 1.00 84.50 203 ILE A CA 1
ATOM 1628 C C . ILE A 1 203 ? 3.461 5.063 -4.600 1.00 84.50 203 ILE A C 1
ATOM 1630 O O . ILE A 1 203 ? 4.189 5.418 -5.525 1.00 84.50 203 ILE A O 1
ATOM 1634 N N . PHE A 1 204 ? 3.401 3.788 -4.204 1.00 86.19 204 PHE A N 1
ATOM 1635 C CA . PHE A 1 204 ? 4.251 2.766 -4.818 1.00 86.19 204 PHE A CA 1
ATOM 1636 C C . PHE A 1 204 ? 3.915 2.522 -6.291 1.00 86.19 204 PHE A C 1
ATOM 1638 O O . PHE A 1 204 ? 4.834 2.367 -7.095 1.00 86.19 204 PHE A O 1
ATOM 1645 N N . GLN A 1 205 ? 2.635 2.571 -6.671 1.00 89.88 205 GLN A N 1
ATOM 1646 C CA . GLN A 1 205 ? 2.210 2.542 -8.075 1.00 89.88 205 GLN A CA 1
ATOM 1647 C C . GLN A 1 205 ? 2.826 3.690 -8.881 1.00 89.88 205 GLN A C 1
ATOM 1649 O O . GLN A 1 205 ? 3.374 3.467 -9.961 1.00 89.88 205 GLN A O 1
ATOM 1654 N N . PHE A 1 206 ? 2.768 4.910 -8.345 1.00 91.12 206 PHE A N 1
ATOM 1655 C CA . PHE A 1 206 ? 3.310 6.102 -8.989 1.00 91.12 206 PHE A CA 1
ATOM 1656 C C . PHE A 1 206 ? 4.835 6.041 -9.130 1.00 91.12 206 PHE A C 1
ATOM 1658 O O . PHE A 1 206 ? 5.365 6.289 -10.213 1.00 91.12 206 PHE A O 1
ATOM 1665 N N . LEU A 1 207 ? 5.543 5.652 -8.065 1.00 91.56 207 LEU A N 1
ATOM 1666 C CA . LEU A 1 207 ? 6.998 5.480 -8.089 1.00 91.56 207 LEU A CA 1
ATOM 1667 C C . LEU A 1 207 ? 7.419 4.425 -9.115 1.00 91.56 207 LEU A C 1
ATOM 1669 O O . LEU A 1 207 ? 8.302 4.683 -9.931 1.00 91.56 207 LEU A O 1
ATOM 1673 N N . PHE A 1 208 ? 6.751 3.270 -9.127 1.00 93.56 208 PHE A N 1
ATOM 1674 C CA . PHE A 1 208 ? 7.002 2.220 -10.109 1.00 93.56 208 PHE A CA 1
ATOM 1675 C C . PHE A 1 208 ? 6.773 2.707 -11.546 1.00 93.56 208 PHE A C 1
ATOM 1677 O O . PHE A 1 208 ? 7.629 2.499 -12.407 1.00 93.56 208 PHE A O 1
ATOM 1684 N N . ALA A 1 209 ? 5.660 3.404 -11.800 1.00 94.25 209 ALA A N 1
ATOM 1685 C CA . ALA A 1 209 ? 5.334 3.940 -13.119 1.00 94.25 209 ALA A CA 1
ATOM 1686 C C . ALA A 1 209 ? 6.386 4.946 -13.611 1.00 94.25 209 ALA A C 1
ATOM 1688 O O . ALA A 1 209 ? 6.820 4.864 -14.760 1.00 94.25 209 ALA A O 1
ATOM 1689 N N . ILE A 1 210 ? 6.854 5.851 -12.745 1.00 95.12 210 ILE A N 1
ATOM 1690 C CA . ILE A 1 210 ? 7.928 6.792 -13.091 1.00 95.12 210 ILE A CA 1
ATOM 1691 C C . ILE A 1 210 ? 9.208 6.041 -13.452 1.00 95.12 210 ILE A C 1
ATOM 1693 O O . ILE A 1 210 ? 9.810 6.323 -14.487 1.00 95.12 210 ILE A O 1
ATOM 1697 N N . THR A 1 211 ? 9.642 5.088 -12.625 1.00 93.81 211 THR A N 1
ATOM 1698 C CA . THR A 1 211 ? 10.891 4.358 -12.880 1.00 93.81 211 THR A CA 1
ATOM 1699 C C . THR A 1 211 ? 10.810 3.524 -14.159 1.00 93.81 211 THR A C 1
ATOM 1701 O O . THR A 1 211 ? 11.787 3.464 -14.902 1.00 93.81 211 THR A O 1
ATOM 1704 N N . LEU A 1 212 ? 9.644 2.949 -14.465 1.00 95.12 212 LEU A N 1
ATOM 1705 C CA . LEU A 1 212 ? 9.381 2.256 -15.726 1.00 95.12 212 LEU A CA 1
ATOM 1706 C C . LEU A 1 212 ? 9.463 3.199 -16.935 1.00 95.12 212 LEU A C 1
ATOM 1708 O O . LEU A 1 212 ? 10.094 2.880 -17.942 1.00 95.12 212 LEU A O 1
ATOM 1712 N N . VAL A 1 213 ? 8.842 4.378 -16.847 1.00 94.88 213 VAL A N 1
ATOM 1713 C CA . VAL A 1 213 ? 8.916 5.389 -17.911 1.00 94.88 213 VAL A CA 1
ATOM 1714 C C . VAL A 1 213 ? 10.366 5.812 -18.132 1.00 94.88 213 VAL A C 1
ATOM 1716 O O . VAL A 1 213 ? 10.818 5.861 -19.274 1.00 94.88 213 VAL A O 1
ATOM 1719 N N . LEU A 1 214 ? 11.121 6.048 -17.057 1.00 92.44 214 LEU A N 1
ATOM 1720 C CA . LEU A 1 214 ? 12.536 6.412 -17.128 1.00 92.44 214 LEU A CA 1
ATOM 1721 C C . LEU A 1 214 ? 13.422 5.300 -17.708 1.00 92.44 214 LEU A C 1
ATOM 1723 O O . LEU A 1 214 ? 14.439 5.621 -18.321 1.00 92.44 214 LEU A O 1
ATOM 1727 N N . SER A 1 215 ? 13.067 4.022 -17.550 1.00 91.50 215 SER A N 1
ATOM 1728 C CA . SER A 1 215 ? 13.843 2.919 -18.127 1.00 91.50 215 SER A CA 1
ATOM 1729 C C . SER A 1 215 ? 13.509 2.649 -19.600 1.00 91.50 215 SER A C 1
ATOM 1731 O O . SER A 1 215 ? 14.406 2.349 -20.388 1.00 91.50 215 SER A O 1
ATOM 1733 N N . VAL A 1 216 ? 12.244 2.784 -20.006 1.00 94.38 216 VAL A N 1
ATOM 1734 C CA . VAL A 1 216 ? 11.798 2.414 -21.362 1.00 94.38 216 VAL A CA 1
ATOM 1735 C C . VAL A 1 216 ? 11.814 3.603 -22.324 1.00 94.38 216 VAL A C 1
ATOM 1737 O O . VAL A 1 216 ? 12.403 3.526 -23.406 1.00 94.38 216 VAL A O 1
ATOM 1740 N N . VAL A 1 217 ? 11.187 4.722 -21.947 1.00 93.81 217 VAL A N 1
ATOM 1741 C CA . VAL A 1 217 ? 10.901 5.831 -22.873 1.00 93.81 217 VAL A CA 1
ATOM 1742 C C . VAL A 1 217 ? 12.173 6.466 -23.449 1.00 93.81 217 VAL A C 1
ATOM 1744 O O . VAL A 1 217 ? 12.224 6.632 -24.669 1.00 93.81 217 VAL A O 1
ATOM 1747 N N . PRO A 1 218 ? 13.231 6.768 -22.667 1.00 92.00 218 PRO A N 1
ATOM 1748 C CA . PRO A 1 218 ? 14.458 7.334 -23.224 1.00 92.00 218 PRO A CA 1
ATOM 1749 C C . PRO A 1 218 ? 15.110 6.440 -24.282 1.00 92.00 218 PRO A C 1
ATOM 1751 O O . PRO A 1 218 ? 15.502 6.936 -25.335 1.00 92.00 218 PRO A O 1
ATOM 1754 N N . LEU A 1 219 ? 15.191 5.125 -24.050 1.00 91.50 219 LEU A N 1
ATOM 1755 C CA . LEU A 1 219 ? 15.790 4.195 -25.012 1.00 91.50 219 LEU A CA 1
ATOM 1756 C C . LEU A 1 219 ? 14.960 4.107 -26.296 1.00 91.50 219 LEU A C 1
ATOM 1758 O O . LEU A 1 219 ? 15.523 4.147 -27.392 1.00 91.50 219 LEU A O 1
ATOM 1762 N N . CYS A 1 220 ? 13.632 4.028 -26.176 1.00 93.00 220 CYS A N 1
ATOM 1763 C CA . CYS A 1 220 ? 12.728 3.999 -27.325 1.00 93.00 220 CYS A CA 1
ATOM 1764 C C . CYS A 1 220 ? 12.811 5.290 -28.148 1.00 93.00 220 CYS A C 1
ATOM 1766 O O . CYS A 1 220 ? 12.962 5.224 -29.368 1.00 93.00 220 CYS A O 1
ATOM 1768 N N . LEU A 1 221 ? 12.783 6.460 -27.500 1.00 92.12 221 LEU A N 1
ATOM 1769 C CA . LEU A 1 221 ? 12.914 7.753 -28.177 1.00 92.12 221 LEU A CA 1
ATOM 1770 C C . LEU A 1 221 ? 14.256 7.878 -28.904 1.00 92.12 221 LEU A C 1
ATOM 1772 O O . LEU A 1 221 ? 14.287 8.287 -30.062 1.00 92.12 221 LEU A O 1
ATOM 1776 N N . LEU A 1 222 ? 15.362 7.485 -28.267 1.00 89.50 222 LEU A N 1
ATOM 1777 C CA . LEU A 1 222 ? 16.688 7.527 -28.893 1.00 89.50 222 LEU A CA 1
ATOM 1778 C C . LEU A 1 222 ? 16.781 6.588 -30.099 1.00 89.50 222 LEU A C 1
ATOM 1780 O O . LEU A 1 222 ? 17.339 6.971 -31.128 1.00 89.50 222 LEU A O 1
ATOM 1784 N N . ARG A 1 223 ? 16.170 5.401 -30.020 1.00 88.56 223 ARG A N 1
ATOM 1785 C CA . ARG A 1 223 ? 16.107 4.463 -31.146 1.00 88.56 223 ARG A CA 1
ATOM 1786 C C . ARG A 1 223 ? 15.274 5.014 -32.305 1.00 88.56 223 ARG A C 1
ATOM 1788 O O . ARG A 1 223 ? 15.706 4.924 -33.453 1.00 88.56 223 ARG A O 1
ATOM 1795 N N . LEU A 1 224 ? 14.123 5.625 -32.023 1.00 88.00 224 LEU A N 1
ATOM 1796 C CA . LEU A 1 224 ? 13.293 6.280 -33.040 1.00 88.00 224 LEU A CA 1
ATOM 1797 C C . LEU A 1 224 ? 14.045 7.434 -33.717 1.00 88.00 224 LEU A C 1
ATOM 1799 O O . LEU A 1 224 ? 14.078 7.509 -34.945 1.00 88.00 224 LEU A O 1
ATOM 1803 N N . LEU A 1 225 ? 14.722 8.281 -32.934 1.00 85.25 225 LEU A N 1
ATOM 1804 C CA . LEU A 1 225 ? 15.568 9.357 -33.456 1.00 85.25 225 LEU A CA 1
ATOM 1805 C C . LEU A 1 225 ? 16.725 8.816 -34.307 1.00 85.25 225 LEU A C 1
ATOM 1807 O O . LEU A 1 225 ? 17.070 9.421 -35.321 1.00 85.25 225 LEU A O 1
ATOM 1811 N N . HIS A 1 226 ? 17.306 7.671 -33.939 1.00 83.44 226 HIS A N 1
ATOM 1812 C CA . HIS A 1 226 ? 18.355 7.029 -34.728 1.00 83.44 226 HIS A CA 1
ATOM 1813 C C . HIS A 1 226 ? 17.849 6.508 -36.077 1.00 83.44 226 HIS A C 1
ATOM 1815 O O . HIS A 1 226 ? 18.494 6.748 -37.099 1.00 83.44 226 HIS A O 1
ATOM 1821 N N . ILE A 1 227 ? 16.689 5.846 -36.102 1.00 82.12 227 ILE A N 1
ATOM 1822 C CA . ILE A 1 227 ? 16.053 5.375 -37.342 1.00 82.12 227 ILE A CA 1
ATOM 1823 C C . ILE A 1 227 ? 15.705 6.567 -38.240 1.00 82.12 227 ILE A C 1
ATOM 1825 O O . ILE A 1 227 ? 16.001 6.551 -39.434 1.00 82.12 227 ILE A O 1
ATOM 1829 N N . TYR A 1 228 ? 15.149 7.634 -37.664 1.00 82.06 228 TYR A N 1
ATOM 1830 C CA . TYR A 1 228 ? 14.832 8.851 -38.405 1.00 82.06 228 TYR A CA 1
ATOM 1831 C C . TYR A 1 228 ? 16.093 9.527 -38.975 1.00 82.06 228 TYR A C 1
ATOM 1833 O O . TYR A 1 228 ? 16.103 9.911 -40.142 1.00 82.06 228 TYR A O 1
ATOM 1841 N N . TYR A 1 229 ? 17.184 9.603 -38.200 1.00 75.19 229 TYR A N 1
ATOM 1842 C CA . TYR A 1 229 ? 18.484 10.121 -38.657 1.00 75.19 229 TYR A CA 1
ATOM 1843 C C . TYR A 1 229 ? 19.086 9.290 -39.797 1.00 75.19 229 TYR A C 1
ATOM 1845 O O . TYR A 1 229 ? 19.638 9.846 -40.743 1.00 75.19 229 TYR A O 1
ATOM 1853 N N . LYS A 1 230 ? 18.975 7.956 -39.732 1.00 73.06 230 LYS A N 1
ATOM 1854 C CA . LYS A 1 230 ? 19.434 7.067 -40.808 1.00 73.06 230 LYS A CA 1
ATOM 1855 C C . LYS A 1 230 ? 18.636 7.286 -42.100 1.00 73.06 230 LYS A C 1
ATOM 1857 O O . LYS A 1 230 ? 19.195 7.153 -43.183 1.00 73.06 230 LYS A O 1
ATOM 1862 N N . ASN A 1 231 ? 17.359 7.656 -41.975 1.00 74.75 231 ASN A N 1
ATOM 1863 C CA . ASN A 1 231 ? 16.443 7.818 -43.100 1.00 74.75 231 ASN A CA 1
ATOM 1864 C C . ASN A 1 231 ? 16.408 9.248 -43.688 1.00 74.75 231 ASN A C 1
ATOM 1866 O O . ASN A 1 231 ? 16.033 9.379 -44.852 1.00 74.75 231 ASN A O 1
ATOM 1870 N N . ARG A 1 232 ? 16.800 10.313 -42.955 1.00 60.12 232 ARG A N 1
ATOM 1871 C CA . ARG A 1 232 ? 16.925 11.703 -43.468 1.00 60.12 232 ARG A CA 1
ATOM 1872 C C . ARG A 1 232 ? 17.993 12.547 -42.742 1.00 60.12 232 ARG A C 1
ATOM 1874 O O . ARG A 1 232 ? 18.187 12.420 -41.537 1.00 60.12 232 ARG A O 1
ATOM 1881 N N . GLN A 1 233 ? 18.624 13.474 -43.484 1.00 55.75 233 GLN A N 1
ATOM 1882 C CA . GLN A 1 233 ? 19.706 14.392 -43.067 1.00 55.75 233 GLN A CA 1
ATOM 1883 C C . GLN A 1 233 ? 19.329 15.392 -41.941 1.00 55.75 233 GLN A C 1
ATOM 1885 O O . GLN A 1 233 ? 19.273 16.601 -42.162 1.00 55.75 233 GLN A O 1
ATOM 1890 N N . LEU A 1 234 ? 19.092 14.938 -40.710 1.00 53.06 234 LEU A N 1
ATOM 1891 C CA . LEU A 1 234 ? 19.034 15.836 -39.546 1.00 53.06 234 LEU A CA 1
ATOM 1892 C C . LEU A 1 234 ? 20.423 16.042 -38.933 1.00 53.06 234 LEU A C 1
ATOM 1894 O O . LEU A 1 234 ? 21.220 15.115 -38.839 1.00 53.06 234 LEU A O 1
ATOM 1898 N N . HIS A 1 235 ? 20.719 17.254 -38.461 1.00 52.41 235 HIS A N 1
ATOM 1899 C CA . HIS A 1 235 ? 21.938 17.523 -37.696 1.00 52.41 235 HIS A CA 1
ATOM 1900 C C . HIS A 1 235 ? 21.890 16.837 -36.319 1.00 52.41 235 HIS A C 1
ATOM 1902 O O . HIS A 1 235 ? 20.848 16.803 -35.666 1.00 52.41 235 HIS A O 1
ATOM 1908 N N . ARG A 1 236 ? 23.033 16.294 -35.864 1.00 56.09 236 ARG A N 1
ATOM 1909 C CA . ARG A 1 236 ? 23.154 15.606 -34.563 1.00 56.09 236 ARG A CA 1
ATOM 1910 C C . ARG A 1 236 ? 22.611 16.490 -33.427 1.00 56.09 236 ARG A C 1
ATOM 1912 O O . ARG A 1 236 ? 23.045 17.642 -33.341 1.00 56.09 236 ARG A O 1
ATOM 1919 N N . PRO A 1 237 ? 21.769 15.968 -32.514 1.00 55.84 237 PRO A N 1
ATOM 1920 C CA . PRO A 1 237 ? 21.297 16.734 -31.366 1.00 55.84 237 PRO A CA 1
ATOM 1921 C C . PRO A 1 237 ? 22.487 17.105 -30.469 1.00 55.84 237 PRO A C 1
ATOM 1923 O O . PRO A 1 237 ? 23.067 16.270 -29.769 1.00 55.84 237 PRO A O 1
ATOM 1926 N N . ARG A 1 238 ? 22.898 18.374 -30.525 1.00 56.97 238 ARG A N 1
ATOM 1927 C CA . ARG A 1 238 ? 23.951 18.938 -29.675 1.00 56.97 238 ARG A CA 1
ATOM 1928 C C . ARG A 1 238 ? 23.292 19.579 -28.461 1.00 56.97 238 ARG A C 1
ATOM 1930 O O . ARG A 1 238 ? 22.756 20.678 -28.543 1.00 56.97 238 ARG A O 1
ATOM 1937 N N . LEU A 1 239 ? 23.334 18.881 -27.329 1.00 60.78 239 LEU A N 1
ATOM 1938 C CA . LEU A 1 239 ? 22.973 19.467 -26.040 1.00 60.78 239 LEU A CA 1
ATOM 1939 C C . LEU A 1 239 ? 24.086 20.418 -25.588 1.00 60.78 239 LEU A C 1
ATOM 1941 O O . LEU A 1 239 ? 25.267 20.081 -25.657 1.00 60.78 239 LEU A O 1
ATOM 1945 N N . ARG A 1 240 ? 23.700 21.598 -25.092 1.00 53.78 240 ARG A N 1
ATOM 1946 C CA . ARG A 1 240 ? 24.622 22.670 -24.675 1.00 53.78 240 ARG A CA 1
ATOM 1947 C C . ARG A 1 240 ? 25.451 22.302 -23.432 1.00 53.78 240 ARG A C 1
ATOM 1949 O O . ARG A 1 240 ? 26.532 22.846 -23.233 1.00 53.78 240 ARG A O 1
ATOM 1956 N N . ILE A 1 241 ? 24.976 21.352 -22.619 1.00 69.75 241 ILE A N 1
ATOM 1957 C CA . ILE A 1 241 ? 25.623 20.911 -21.375 1.00 69.75 241 ILE A CA 1
ATOM 1958 C C . ILE A 1 241 ? 26.434 19.630 -21.622 1.00 69.75 241 ILE A C 1
ATOM 1960 O O . ILE A 1 241 ? 25.874 18.579 -21.941 1.00 69.75 241 ILE A O 1
ATOM 1964 N N . LYS A 1 242 ? 27.759 19.698 -21.420 1.00 69.44 242 LYS A N 1
ATOM 1965 C CA . LYS A 1 242 ? 28.712 18.609 -21.721 1.00 69.44 242 LYS A CA 1
ATOM 1966 C C . LYS A 1 242 ? 28.415 17.295 -20.980 1.00 69.44 242 LYS A C 1
ATOM 1968 O O . LYS A 1 242 ? 28.564 16.226 -21.567 1.00 69.44 242 LYS A O 1
ATOM 1973 N N . PHE A 1 243 ? 27.969 17.365 -19.722 1.00 75.19 243 PHE A N 1
ATOM 1974 C CA . PHE A 1 243 ? 27.633 16.183 -18.915 1.00 75.19 243 PHE A CA 1
ATOM 1975 C C . PHE A 1 243 ? 26.432 15.419 -19.487 1.00 75.19 243 PHE A C 1
ATOM 1977 O O . PHE A 1 243 ? 26.557 14.246 -19.836 1.00 75.19 243 PHE A O 1
ATOM 1984 N N . PHE A 1 244 ? 25.295 16.100 -19.669 1.00 76.00 244 PHE A N 1
ATOM 1985 C CA . PHE A 1 244 ? 24.096 15.502 -20.263 1.00 76.00 244 PHE A CA 1
ATOM 1986 C C . PHE A 1 244 ? 24.342 15.024 -21.690 1.00 76.00 244 PHE A C 1
ATOM 1988 O O . PHE A 1 244 ? 23.858 13.964 -22.067 1.00 76.00 244 PHE A O 1
ATOM 1995 N N . HIS A 1 245 ? 25.149 15.748 -22.469 1.00 78.44 245 HIS A N 1
ATOM 1996 C CA . HIS A 1 245 ? 25.525 15.305 -23.807 1.00 78.44 245 HIS A CA 1
ATOM 1997 C C . HIS A 1 245 ? 26.325 13.991 -23.791 1.00 78.44 245 HIS A C 1
ATOM 1999 O O . HIS A 1 245 ? 26.091 13.120 -24.627 1.00 78.44 245 HIS A O 1
ATOM 2005 N N . SER A 1 246 ? 27.236 13.815 -22.826 1.00 79.00 246 SER A N 1
ATOM 2006 C CA . SER A 1 246 ? 27.997 12.571 -22.649 1.00 79.00 246 SER A CA 1
ATOM 2007 C C . SER A 1 246 ? 27.080 11.388 -22.324 1.00 79.00 246 SER A C 1
ATOM 2009 O O . SER A 1 246 ? 27.184 10.339 -22.958 1.00 79.00 246 SER A O 1
ATOM 2011 N N . TRP A 1 247 ? 26.135 11.562 -21.396 1.00 82.62 247 TRP A N 1
ATOM 2012 C CA . TRP A 1 247 ? 25.164 10.519 -21.044 1.00 82.62 247 TRP A CA 1
ATOM 2013 C C . TRP A 1 247 ? 24.174 10.221 -22.168 1.00 82.62 247 TRP A C 1
ATOM 2015 O O . TRP A 1 247 ? 23.931 9.054 -22.467 1.00 82.62 247 TRP A O 1
ATOM 2025 N N . LEU A 1 248 ? 23.675 11.254 -22.851 1.00 84.75 248 LEU A N 1
ATOM 2026 C CA . LEU A 1 248 ? 22.798 11.095 -24.008 1.00 84.75 248 LEU A CA 1
ATOM 2027 C C . LEU A 1 248 ? 23.494 10.305 -25.119 1.00 84.75 248 LEU A C 1
ATOM 2029 O O . LEU A 1 248 ? 22.894 9.402 -25.689 1.00 84.75 248 LEU A O 1
ATOM 2033 N N . ARG A 1 249 ? 24.775 10.590 -25.393 1.00 83.56 249 ARG A N 1
ATOM 2034 C CA . ARG A 1 249 ? 25.572 9.824 -26.359 1.00 83.56 249 ARG A CA 1
ATOM 2035 C C . ARG A 1 249 ? 25.694 8.356 -25.948 1.00 83.56 249 ARG A C 1
ATOM 2037 O O . ARG A 1 249 ? 25.473 7.484 -26.780 1.00 83.56 249 ARG A O 1
ATOM 2044 N N . LYS A 1 250 ? 26.023 8.082 -24.681 1.00 89.38 250 LYS A N 1
ATOM 2045 C CA . LYS A 1 250 ? 26.164 6.711 -24.156 1.00 89.38 250 LYS A CA 1
ATOM 2046 C C . LYS A 1 250 ? 24.870 5.910 -24.324 1.00 89.38 250 LYS A C 1
ATOM 2048 O O . LYS A 1 250 ? 24.904 4.797 -24.842 1.00 89.38 250 LYS A O 1
ATOM 2053 N N . LEU A 1 251 ? 23.734 6.494 -23.938 1.00 89.19 251 LEU A N 1
ATOM 2054 C CA . LEU A 1 251 ? 22.417 5.868 -24.083 1.00 89.19 251 LEU A CA 1
ATOM 2055 C C . LEU A 1 251 ? 21.996 5.734 -25.552 1.00 89.19 251 LEU A C 1
ATOM 2057 O O . LEU A 1 251 ? 21.408 4.724 -25.927 1.00 89.19 251 LEU A O 1
ATOM 2061 N N . TRP A 1 252 ? 22.346 6.705 -26.401 1.00 88.56 252 TRP A N 1
ATOM 2062 C CA . TRP A 1 252 ? 22.086 6.630 -27.837 1.00 88.56 252 TRP A CA 1
ATOM 2063 C C . TRP A 1 252 ? 22.794 5.422 -28.450 1.00 88.56 252 TRP A C 1
ATOM 2065 O O . TRP A 1 252 ? 22.143 4.614 -29.103 1.00 88.56 252 TRP A O 1
ATOM 2075 N N . ILE A 1 253 ? 24.100 5.258 -28.215 1.00 86.12 253 ILE A N 1
ATOM 2076 C CA . ILE A 1 253 ? 24.867 4.118 -28.750 1.00 86.12 253 ILE A CA 1
ATOM 2077 C C . ILE A 1 253 ? 24.326 2.793 -28.189 1.00 86.12 253 ILE A C 1
ATOM 2079 O O . ILE A 1 253 ? 24.228 1.808 -28.916 1.00 86.12 253 ILE A O 1
ATOM 2083 N N . LEU A 1 254 ? 23.920 2.755 -26.916 1.00 90.12 254 LEU A N 1
ATOM 2084 C CA . LEU A 1 254 ? 23.282 1.566 -26.347 1.00 90.12 254 LEU A CA 1
ATOM 2085 C C . LEU A 1 254 ? 21.984 1.204 -27.091 1.00 90.12 254 LEU A C 1
ATOM 2087 O O . LEU A 1 254 ? 21.762 0.033 -27.394 1.00 90.12 254 LEU A O 1
ATOM 2091 N N . SER A 1 255 ? 21.159 2.200 -27.431 1.00 91.44 255 SER A N 1
ATOM 2092 C CA . SER A 1 255 ? 19.873 1.995 -28.115 1.00 91.44 255 SER A CA 1
ATOM 2093 C C . SER A 1 255 ? 19.997 1.444 -29.542 1.00 91.44 255 SER A C 1
ATOM 2095 O O . SER A 1 255 ? 19.038 0.865 -30.053 1.00 91.44 255 SER A O 1
ATOM 2097 N N . THR A 1 256 ? 21.166 1.579 -30.181 1.00 87.19 256 THR A N 1
ATOM 2098 C CA . THR A 1 256 ? 21.405 1.058 -31.536 1.00 87.19 256 THR A CA 1
ATOM 2099 C C . THR A 1 256 ? 21.817 -0.413 -31.554 1.00 87.19 256 THR A C 1
ATOM 2101 O O . THR A 1 256 ? 21.817 -1.028 -32.615 1.00 87.19 256 THR A O 1
ATOM 2104 N N . ILE A 1 257 ? 22.194 -0.991 -30.408 1.00 88.81 257 ILE A N 1
ATOM 2105 C CA . ILE A 1 257 ? 22.565 -2.407 -30.313 1.00 88.81 257 ILE A CA 1
ATOM 2106 C C . ILE A 1 257 ? 21.303 -3.222 -30.037 1.00 88.81 257 ILE A C 1
ATOM 2108 O O . ILE A 1 257 ? 20.807 -3.232 -28.912 1.00 88.81 257 ILE A O 1
ATOM 2112 N N . ASP A 1 258 ? 20.820 -3.958 -31.041 1.00 88.31 258 ASP A N 1
ATOM 2113 C CA . ASP A 1 258 ? 19.552 -4.697 -30.967 1.00 88.31 258 ASP A CA 1
ATOM 2114 C C . ASP A 1 258 ? 19.439 -5.597 -29.737 1.00 88.31 258 ASP A C 1
ATOM 2116 O O . ASP A 1 258 ? 18.482 -5.479 -28.974 1.00 88.31 258 ASP A O 1
ATOM 2120 N N . LYS A 1 259 ? 20.438 -6.452 -29.494 1.00 89.00 259 LYS A N 1
ATOM 2121 C CA . LYS A 1 259 ? 20.417 -7.396 -28.364 1.00 89.00 259 LYS A CA 1
ATOM 2122 C C . LYS A 1 259 ? 20.304 -6.688 -27.010 1.00 89.00 259 LYS A C 1
ATOM 2124 O O . LYS A 1 259 ? 19.559 -7.140 -26.147 1.00 89.00 259 LYS A O 1
ATOM 2129 N N . ALA A 1 260 ? 21.022 -5.577 -26.832 1.00 89.19 260 ALA A N 1
ATOM 2130 C CA . ALA A 1 260 ? 21.000 -4.813 -25.588 1.00 89.19 260 ALA A CA 1
ATOM 2131 C C . ALA A 1 260 ? 19.684 -4.040 -25.431 1.00 89.19 260 ALA A C 1
ATOM 2133 O O . ALA A 1 260 ? 19.087 -4.058 -24.358 1.00 89.19 260 ALA A O 1
ATOM 2134 N N . PHE A 1 261 ? 19.206 -3.410 -26.507 1.00 92.25 261 PHE A N 1
ATOM 2135 C CA . PHE A 1 261 ? 17.943 -2.680 -26.513 1.00 92.25 261 PHE A CA 1
ATOM 2136 C C . PHE A 1 261 ? 16.758 -3.593 -26.194 1.00 92.25 261 PHE A C 1
ATOM 2138 O O . PHE A 1 261 ? 16.021 -3.322 -25.248 1.00 92.25 261 PHE A O 1
ATOM 2145 N N . TYR A 1 262 ? 16.584 -4.682 -26.952 1.00 92.62 262 TYR A N 1
ATOM 2146 C CA . TYR A 1 262 ? 15.455 -5.588 -26.752 1.00 92.62 262 TYR A CA 1
ATOM 2147 C C . TYR A 1 262 ? 15.545 -6.275 -25.391 1.00 92.62 262 TYR A C 1
ATOM 2149 O O . TYR A 1 262 ? 14.536 -6.349 -24.704 1.00 92.62 262 TYR A O 1
ATOM 2157 N N . GLY A 1 263 ? 16.739 -6.689 -24.950 1.00 93.81 263 GLY A N 1
ATOM 2158 C CA . GLY A 1 263 ? 16.920 -7.279 -23.622 1.00 93.81 263 GLY A CA 1
ATOM 2159 C C . GLY A 1 263 ? 16.503 -6.341 -22.486 1.00 93.81 263 GLY A C 1
ATOM 2160 O O . GLY A 1 263 ? 15.782 -6.757 -21.585 1.00 93.81 263 GLY A O 1
ATOM 2161 N N . LEU A 1 264 ? 16.903 -5.065 -22.540 1.00 93.75 264 LEU A N 1
ATOM 2162 C CA . LEU A 1 264 ? 16.559 -4.091 -21.500 1.00 93.75 264 LEU A CA 1
ATOM 2163 C C . LEU A 1 264 ? 15.072 -3.704 -21.535 1.00 93.75 264 LEU A C 1
ATOM 2165 O O . LEU A 1 264 ? 14.409 -3.730 -20.500 1.00 93.75 264 LEU A O 1
ATOM 2169 N N . VAL A 1 265 ? 14.534 -3.387 -22.715 1.00 94.56 265 VAL A N 1
ATOM 2170 C CA . VAL A 1 265 ? 13.138 -2.945 -22.855 1.00 94.56 265 VAL A CA 1
ATOM 2171 C C . VAL A 1 265 ? 12.162 -4.086 -22.577 1.00 94.56 265 VAL A C 1
ATOM 2173 O O . VAL A 1 265 ? 11.224 -3.901 -21.805 1.00 94.56 265 VAL A O 1
ATOM 2176 N N . LEU A 1 266 ? 12.384 -5.276 -23.148 1.00 94.62 266 LEU A N 1
ATOM 2177 C CA . LEU A 1 266 ? 11.497 -6.420 -22.923 1.00 94.62 266 LEU A CA 1
ATOM 2178 C C . LEU A 1 266 ? 11.524 -6.871 -21.467 1.00 94.62 266 LEU A C 1
ATOM 2180 O O . LEU A 1 266 ? 10.477 -7.228 -20.951 1.00 94.62 266 LEU A O 1
ATOM 2184 N N . TYR A 1 267 ? 12.670 -6.806 -20.783 1.00 94.06 267 TYR A N 1
ATOM 2185 C CA . TYR A 1 267 ? 12.723 -7.103 -19.352 1.00 94.06 267 TYR A CA 1
ATOM 2186 C C . TYR A 1 267 ? 11.870 -6.123 -18.532 1.00 94.06 267 TYR A C 1
ATOM 2188 O O . TYR A 1 267 ? 11.084 -6.547 -17.686 1.00 94.06 267 TYR A O 1
ATOM 2196 N N . ALA A 1 268 ? 11.980 -4.816 -18.796 1.00 93.44 268 ALA A N 1
ATOM 2197 C CA . ALA A 1 268 ? 11.191 -3.807 -18.089 1.00 93.44 268 ALA A CA 1
ATOM 2198 C C . ALA A 1 268 ? 9.679 -3.959 -18.350 1.00 93.44 268 ALA A C 1
ATOM 2200 O O . ALA A 1 268 ? 8.885 -3.821 -17.422 1.00 93.44 268 ALA A O 1
ATOM 2201 N N . LEU A 1 269 ? 9.285 -4.296 -19.585 1.00 93.44 269 LEU A N 1
ATOM 2202 C CA . LEU A 1 269 ? 7.891 -4.582 -19.952 1.00 93.44 269 LEU A CA 1
ATOM 2203 C C . LEU A 1 269 ? 7.399 -5.935 -19.412 1.00 93.44 269 LEU A C 1
ATOM 2205 O O . LEU A 1 269 ? 6.239 -6.077 -19.038 1.00 93.44 269 LEU A O 1
ATOM 2209 N N . TYR A 1 270 ? 8.268 -6.940 -19.330 1.00 94.38 270 TYR A N 1
ATOM 2210 C CA . TYR A 1 270 ? 7.926 -8.220 -18.718 1.00 94.38 270 TYR A CA 1
ATOM 2211 C C . TYR A 1 270 ? 7.644 -8.044 -17.229 1.00 94.38 270 TYR A C 1
ATOM 2213 O O . TYR A 1 270 ? 6.698 -8.621 -16.713 1.00 94.38 270 TYR A O 1
ATOM 2221 N N . LEU A 1 271 ? 8.400 -7.188 -16.539 1.00 91.62 271 LEU A N 1
ATOM 2222 C CA . LEU A 1 271 ? 8.158 -6.906 -15.128 1.00 91.62 271 LEU A CA 1
ATOM 2223 C C . LEU A 1 271 ? 6.768 -6.284 -14.880 1.00 91.62 271 LEU A C 1
ATOM 2225 O O . LEU A 1 271 ? 6.231 -6.419 -13.785 1.00 91.62 271 LEU A O 1
ATOM 2229 N N . THR A 1 272 ? 6.168 -5.612 -15.867 1.00 90.31 272 THR A N 1
ATOM 2230 C CA . THR A 1 272 ? 4.851 -4.974 -15.711 1.00 90.31 272 THR A CA 1
ATOM 2231 C C . THR A 1 272 ? 3.693 -5.895 -16.077 1.00 90.31 272 THR A C 1
ATOM 2233 O O . THR A 1 272 ? 2.665 -5.867 -15.402 1.00 90.31 272 THR A O 1
ATOM 2236 N N . VAL A 1 273 ? 3.848 -6.696 -17.134 1.00 91.19 273 VAL A N 1
ATOM 2237 C CA . VAL A 1 273 ? 2.771 -7.536 -17.688 1.00 91.19 273 VAL A CA 1
ATOM 2238 C C . VAL A 1 273 ? 2.900 -8.999 -17.265 1.00 91.19 273 VAL A C 1
ATOM 2240 O O . VAL A 1 273 ? 1.899 -9.679 -17.059 1.00 91.19 273 VAL A O 1
ATOM 2243 N N . GLY A 1 274 ? 4.129 -9.493 -17.162 1.00 89.44 274 GLY A N 1
ATOM 2244 C CA . GLY A 1 274 ? 4.435 -10.904 -16.988 1.00 89.44 274 GLY A CA 1
ATOM 2245 C C . GLY A 1 274 ? 4.283 -11.399 -15.548 1.00 89.44 274 GLY A C 1
ATOM 2246 O O . GLY A 1 274 ? 4.424 -10.622 -14.597 1.00 89.44 274 GLY A O 1
ATOM 2247 N N . PRO A 1 275 ? 4.036 -12.709 -15.374 1.00 91.38 275 PRO A N 1
ATOM 2248 C CA . PRO A 1 275 ? 4.063 -13.341 -14.067 1.00 91.38 275 PRO A CA 1
ATOM 2249 C C . PRO A 1 275 ? 5.506 -13.401 -13.555 1.00 91.38 275 PRO A C 1
ATOM 2251 O O . PRO A 1 275 ? 6.422 -13.849 -14.247 1.00 91.38 275 PRO A O 1
ATOM 2254 N N . TRP A 1 276 ? 5.730 -12.937 -12.333 1.00 89.25 276 TRP A N 1
ATOM 2255 C CA . TRP A 1 276 ? 7.049 -12.972 -11.697 1.00 89.25 276 TRP A CA 1
ATOM 2256 C C . TRP A 1 276 ? 7.361 -14.357 -11.150 1.00 89.25 276 TRP A C 1
ATOM 2258 O O . TRP A 1 276 ? 8.492 -14.829 -11.241 1.00 89.25 276 TRP A O 1
ATOM 2268 N N . THR A 1 277 ? 6.335 -15.009 -10.614 1.00 85.50 277 THR A N 1
ATOM 2269 C CA . THR A 1 277 ? 6.429 -16.336 -10.019 1.00 85.50 277 THR A CA 1
ATOM 2270 C C . THR A 1 277 ? 5.111 -17.061 -10.236 1.00 85.50 277 THR A C 1
ATOM 2272 O O . THR A 1 277 ? 4.042 -16.486 -10.024 1.00 85.50 277 THR A O 1
ATOM 2275 N N . VAL A 1 278 ? 5.205 -18.319 -10.658 1.00 87.94 278 VAL A N 1
ATOM 2276 C CA . VAL A 1 278 ? 4.090 -19.264 -10.761 1.00 87.94 278 VAL A CA 1
ATOM 2277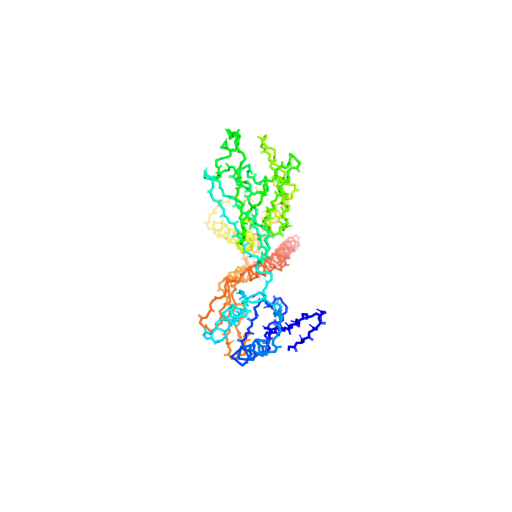 C C . VAL A 1 278 ? 4.479 -20.459 -9.910 1.00 87.94 278 VAL A C 1
ATOM 2279 O O . VAL A 1 278 ? 5.532 -21.052 -10.142 1.00 87.94 278 VAL A O 1
ATOM 2282 N N . GLY A 1 279 ? 3.676 -20.787 -8.909 1.00 82.56 279 GLY A N 1
ATOM 2283 C CA . GLY A 1 279 ? 3.978 -21.906 -8.029 1.00 82.56 279 GLY A CA 1
ATOM 2284 C C . GLY A 1 279 ? 2.949 -22.069 -6.929 1.00 82.56 279 GLY A C 1
ATOM 2285 O O . GLY A 1 279 ? 2.013 -21.283 -6.819 1.00 82.56 279 GLY A O 1
ATOM 2286 N N . GLU A 1 280 ? 3.128 -23.100 -6.121 1.00 77.25 280 GLU A N 1
ATOM 2287 C CA . GLU A 1 280 ? 2.329 -23.325 -4.924 1.00 77.25 280 GLU A CA 1
ATOM 2288 C C . GLU A 1 280 ? 2.692 -22.262 -3.878 1.00 77.25 280 GLU A C 1
ATOM 2290 O O . GLU A 1 280 ? 3.791 -22.258 -3.322 1.00 77.25 280 GLU A O 1
ATOM 2295 N N . ILE A 1 281 ? 1.808 -21.276 -3.704 1.00 68.00 281 ILE A N 1
ATOM 2296 C CA . ILE A 1 281 ? 2.012 -20.180 -2.740 1.00 68.00 281 ILE A CA 1
ATOM 2297 C C . ILE A 1 281 ? 1.458 -20.588 -1.365 1.00 68.00 281 ILE A C 1
ATOM 2299 O O . ILE A 1 281 ? 1.927 -20.088 -0.342 1.00 68.00 281 ILE A O 1
ATOM 2303 N N . ILE A 1 282 ? 0.468 -21.485 -1.361 1.00 64.44 282 ILE A N 1
ATOM 2304 C CA . ILE A 1 282 ? -0.264 -22.038 -0.214 1.00 64.44 282 ILE A CA 1
ATOM 2305 C C . ILE A 1 282 ? -0.502 -23.525 -0.504 1.00 64.44 282 ILE A C 1
ATOM 2307 O O . ILE A 1 282 ? -0.630 -23.867 -1.680 1.00 64.44 282 ILE A O 1
ATOM 2311 N N . GLU A 1 283 ? -0.597 -24.361 0.537 1.00 61.69 283 GLU A N 1
ATOM 2312 C CA . GLU A 1 283 ? -0.937 -25.790 0.418 1.00 61.69 283 GLU A CA 1
ATOM 2313 C C . GLU A 1 283 ? -2.111 -26.006 -0.550 1.00 61.69 283 GLU A C 1
ATOM 2315 O O . GLU A 1 283 ? -3.171 -25.389 -0.411 1.00 61.69 283 GLU A O 1
ATOM 2320 N N . ASP A 1 284 ? -1.871 -26.826 -1.576 1.00 67.38 284 ASP A N 1
ATOM 2321 C CA . ASP A 1 284 ? -2.816 -27.228 -2.626 1.00 67.38 284 ASP A CA 1
ATOM 2322 C C . ASP A 1 284 ? -3.342 -26.095 -3.533 1.00 67.38 284 ASP A C 1
ATOM 2324 O O . ASP A 1 284 ? -4.272 -26.284 -4.330 1.00 67.38 284 ASP A O 1
ATOM 2328 N N . HIS A 1 285 ? -2.740 -24.900 -3.482 1.00 73.75 285 HIS A N 1
ATOM 2329 C CA . HIS A 1 285 ? -3.133 -23.763 -4.313 1.00 73.75 285 HIS A CA 1
ATOM 2330 C C . HIS A 1 285 ? -1.959 -23.159 -5.089 1.00 73.75 285 HIS A C 1
ATOM 2332 O O . HIS A 1 285 ? -1.096 -22.444 -4.567 1.00 73.75 285 HIS A O 1
ATOM 2338 N N . ILE A 1 286 ? -2.002 -23.365 -6.407 1.00 81.50 286 ILE A N 1
ATOM 2339 C CA . ILE A 1 286 ? -1.135 -22.665 -7.352 1.00 81.50 286 ILE A CA 1
ATOM 2340 C C . ILE A 1 286 ? -1.563 -21.199 -7.405 1.00 81.50 286 ILE A C 1
ATOM 2342 O O . ILE A 1 286 ? -2.723 -20.870 -7.675 1.00 81.50 286 ILE A O 1
ATOM 2346 N N . GLY A 1 287 ? -0.604 -20.317 -7.159 1.00 83.81 287 GLY A N 1
ATOM 2347 C CA . GLY A 1 287 ? -0.770 -18.888 -7.302 1.00 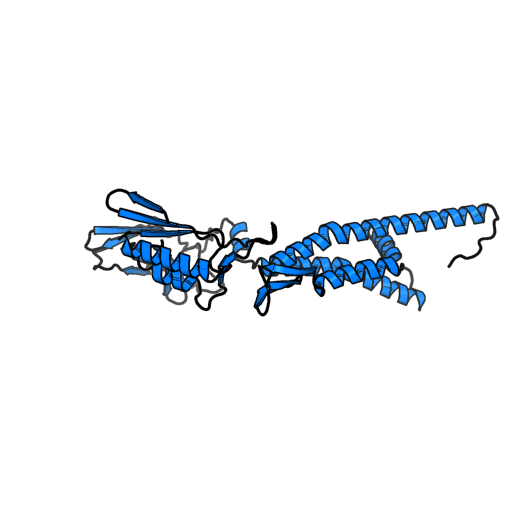83.81 287 GLY A CA 1
ATOM 2348 C C . GLY A 1 287 ? 0.201 -18.285 -8.307 1.00 83.81 287 GLY A C 1
ATOM 2349 O O . GLY A 1 287 ? 1.258 -18.840 -8.624 1.00 83.81 287 GLY A O 1
ATOM 2350 N N . VAL A 1 288 ? -0.179 -17.118 -8.817 1.00 88.12 288 VAL A N 1
ATOM 2351 C CA . VAL A 1 288 ? 0.613 -16.344 -9.772 1.00 88.12 288 VAL A CA 1
ATOM 2352 C C . VAL A 1 288 ? 0.796 -14.932 -9.240 1.00 88.12 288 VAL A C 1
ATOM 2354 O O . VAL A 1 288 ? -0.176 -14.236 -8.940 1.00 88.12 288 VAL A O 1
ATOM 2357 N N . ILE A 1 289 ? 2.051 -14.504 -9.120 1.00 87.50 289 ILE A N 1
ATOM 2358 C CA . ILE A 1 289 ? 2.418 -13.176 -8.624 1.00 87.50 289 ILE A CA 1
ATOM 2359 C C . ILE A 1 289 ? 2.684 -12.253 -9.811 1.00 87.50 289 ILE A C 1
ATOM 2361 O O . ILE A 1 289 ? 3.546 -12.537 -10.641 1.00 87.50 289 ILE A O 1
ATOM 2365 N N . PHE A 1 290 ? 1.995 -11.118 -9.849 1.00 90.31 290 PHE A N 1
ATOM 2366 C CA . PHE A 1 290 ? 2.248 -10.012 -10.768 1.00 90.31 290 PHE A CA 1
ATOM 2367 C C . PHE A 1 290 ? 2.639 -8.751 -9.992 1.00 90.31 290 PHE A C 1
ATOM 2369 O O . PHE A 1 290 ? 2.451 -8.659 -8.778 1.00 90.31 290 PHE A O 1
ATOM 2376 N N . VAL A 1 291 ? 3.114 -7.719 -10.699 1.00 89.56 291 VAL A N 1
ATOM 2377 C CA . VAL A 1 291 ? 3.371 -6.413 -10.068 1.00 89.56 291 VAL A CA 1
ATOM 2378 C C . VAL A 1 291 ? 2.101 -5.781 -9.493 1.00 89.56 291 VAL A C 1
ATOM 2380 O O . VAL A 1 291 ? 2.156 -5.068 -8.495 1.00 89.56 291 VAL A O 1
ATOM 2383 N N . TRP A 1 292 ? 0.955 -6.051 -10.113 1.00 86.75 292 TRP A N 1
ATOM 2384 C CA . TRP A 1 292 ? -0.326 -5.446 -9.769 1.00 86.75 292 TRP A CA 1
ATOM 2385 C C . TRP A 1 292 ? -1.109 -6.236 -8.712 1.00 86.75 292 TRP A C 1
ATOM 2387 O O . TRP A 1 292 ? -1.986 -5.670 -8.064 1.00 86.75 292 TRP A O 1
ATOM 2397 N N . GLY A 1 293 ? -0.748 -7.495 -8.454 1.00 84.62 293 GLY A N 1
ATOM 2398 C CA . GLY A 1 293 ? -1.367 -8.300 -7.406 1.00 84.62 293 GLY A CA 1
ATOM 2399 C C . GLY A 1 293 ? -1.024 -9.781 -7.503 1.00 84.62 293 GLY A C 1
ATOM 2400 O O . GLY A 1 293 ? -0.270 -10.208 -8.376 1.00 84.62 293 GLY A O 1
ATOM 2401 N N . ILE A 1 294 ? -1.582 -10.560 -6.581 1.00 84.94 294 ILE A N 1
ATOM 2402 C CA . ILE A 1 294 ? -1.378 -12.008 -6.490 1.00 84.94 294 ILE A CA 1
ATOM 2403 C C . ILE A 1 294 ? -2.711 -12.704 -6.761 1.00 84.94 294 ILE A C 1
ATOM 2405 O O . ILE A 1 294 ? -3.729 -12.355 -6.161 1.00 84.94 294 ILE A O 1
ATOM 2409 N N . PHE A 1 295 ? -2.695 -13.694 -7.647 1.00 84.50 295 PHE A N 1
ATOM 2410 C CA . PHE A 1 295 ? -3.815 -14.607 -7.866 1.00 84.50 295 PHE A CA 1
ATOM 2411 C C . PHE A 1 295 ? -3.568 -15.896 -7.117 1.00 84.50 295 PHE A C 1
ATOM 2413 O O . PHE A 1 295 ? -2.491 -16.470 -7.241 1.00 84.50 295 PHE A O 1
ATOM 2420 N N . ILE A 1 296 ? -4.566 -16.345 -6.365 1.00 82.38 296 ILE A N 1
ATOM 2421 C CA . ILE A 1 296 ? -4.539 -17.609 -5.632 1.00 82.38 296 ILE A CA 1
ATOM 2422 C C . ILE A 1 296 ? -5.875 -18.297 -5.904 1.00 82.38 296 ILE A C 1
ATOM 2424 O O . ILE A 1 296 ? -6.921 -17.816 -5.457 1.00 82.38 296 ILE A O 1
ATOM 2428 N N . GLY A 1 297 ? -5.862 -19.375 -6.692 1.00 76.56 297 GLY A N 1
ATOM 2429 C CA . GLY A 1 297 ? -7.096 -19.976 -7.208 1.00 76.56 297 GLY A CA 1
ATOM 2430 C C . GLY A 1 297 ? -7.968 -18.936 -7.932 1.00 76.56 297 GLY A C 1
ATOM 2431 O O . GLY A 1 297 ? -7.506 -18.277 -8.860 1.00 76.56 297 GLY A O 1
ATOM 2432 N N . ASN A 1 298 ? -9.207 -18.739 -7.464 1.00 73.75 298 ASN A N 1
ATOM 2433 C CA . ASN A 1 298 ? -10.156 -17.748 -8.004 1.00 73.75 298 ASN A CA 1
ATOM 2434 C C . ASN A 1 298 ? -10.157 -16.390 -7.274 1.00 73.75 298 ASN A C 1
ATOM 2436 O O . ASN A 1 298 ? -11.012 -15.546 -7.549 1.00 73.75 298 ASN A O 1
ATOM 2440 N N . ARG A 1 299 ? -9.248 -16.160 -6.320 1.00 70.81 299 ARG A N 1
ATOM 2441 C CA . ARG A 1 299 ? -9.222 -14.926 -5.521 1.00 70.81 299 ARG A CA 1
ATOM 2442 C C . ARG A 1 299 ? -8.072 -14.017 -5.957 1.00 70.81 299 ARG A C 1
ATOM 2444 O O . ARG A 1 299 ? -6.936 -14.462 -6.120 1.00 70.81 299 ARG A O 1
ATOM 2451 N N . TYR A 1 300 ? -8.382 -12.732 -6.123 1.00 78.00 300 TYR A N 1
ATOM 2452 C CA . TYR A 1 300 ? -7.421 -11.681 -6.455 1.00 78.00 300 TYR A CA 1
ATOM 2453 C C . TYR A 1 300 ? -7.080 -10.851 -5.216 1.00 78.00 300 TYR A C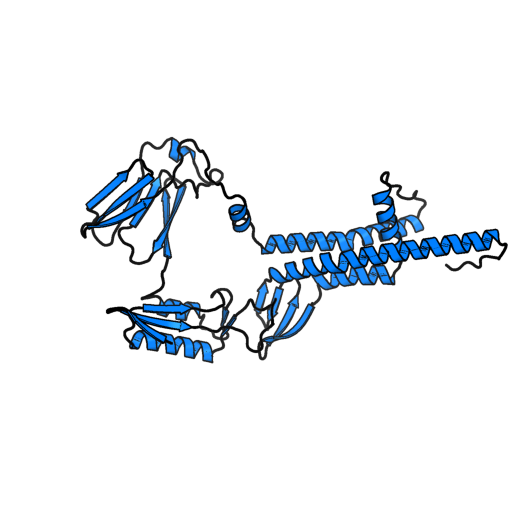 1
ATOM 2455 O O . TYR A 1 300 ? -7.969 -10.313 -4.554 1.00 78.00 300 TYR A O 1
ATOM 2463 N N . LEU A 1 301 ? -5.786 -10.723 -4.929 1.00 72.81 301 LEU A N 1
ATOM 2464 C CA . LEU A 1 301 ? -5.261 -9.944 -3.813 1.00 72.81 301 LEU A CA 1
ATOM 2465 C C . LEU A 1 301 ? -4.478 -8.737 -4.355 1.00 72.81 301 LEU A C 1
ATOM 2467 O O . LEU A 1 301 ? -3.395 -8.921 -4.923 1.00 72.81 301 LEU A O 1
ATOM 2471 N N . PRO A 1 302 ? -4.980 -7.498 -4.188 1.00 70.69 302 PRO A N 1
ATOM 2472 C CA . PRO A 1 302 ? -4.251 -6.307 -4.606 1.00 70.69 302 PRO A CA 1
ATOM 2473 C C . PRO A 1 302 ? -3.001 -6.114 -3.736 1.00 70.69 302 PRO A C 1
ATOM 2475 O O . PRO A 1 302 ? -3.082 -6.015 -2.511 1.00 70.69 302 PRO A O 1
ATOM 2478 N N . GLY A 1 303 ? -1.830 -6.051 -4.371 1.00 66.31 303 GLY A N 1
ATOM 2479 C CA . GLY A 1 303 ? -0.546 -5.936 -3.682 1.00 66.31 303 GLY A CA 1
ATOM 2480 C C . GLY A 1 303 ? 0.005 -4.511 -3.716 1.00 66.31 303 GLY A C 1
ATOM 2481 O O . GLY A 1 303 ? 0.427 -4.033 -4.760 1.00 66.31 303 GLY A O 1
ATOM 2482 N N . ALA A 1 304 ? 0.083 -3.824 -2.572 1.00 68.19 304 ALA A N 1
ATOM 2483 C CA . ALA A 1 304 ? 0.845 -2.568 -2.476 1.00 68.19 304 ALA A CA 1
ATOM 2484 C C . ALA A 1 304 ? 2.359 -2.820 -2.610 1.00 68.19 304 ALA A C 1
ATOM 2486 O O . ALA A 1 304 ? 3.098 -2.064 -3.239 1.00 68.19 304 ALA A O 1
ATOM 2487 N N . PHE A 1 305 ? 2.820 -3.914 -2.002 1.00 72.25 305 PHE A N 1
ATOM 2488 C CA . PHE A 1 305 ? 4.238 -4.238 -1.869 1.00 72.25 305 PHE A CA 1
ATOM 2489 C C . PHE A 1 305 ? 4.843 -4.867 -3.127 1.00 72.25 305 PHE A C 1
ATOM 2491 O O . PHE A 1 305 ? 6.053 -4.768 -3.325 1.00 72.25 305 PHE A O 1
ATOM 2498 N N . THR A 1 306 ? 4.030 -5.450 -4.012 1.00 86.19 306 THR A N 1
ATOM 2499 C CA . THR A 1 306 ? 4.490 -5.925 -5.326 1.00 86.19 306 THR A CA 1
ATOM 2500 C C . THR A 1 306 ? 4.986 -4.748 -6.171 1.00 86.19 306 THR A C 1
ATOM 2502 O O . THR A 1 306 ? 6.081 -4.820 -6.724 1.00 86.19 306 THR A O 1
ATOM 2505 N N . TYR A 1 307 ? 4.292 -3.602 -6.151 1.00 88.44 307 TYR A N 1
ATOM 2506 C CA . TYR A 1 307 ? 4.789 -2.359 -6.756 1.00 88.44 307 TYR A CA 1
ATOM 2507 C C . TYR A 1 307 ? 6.081 -1.853 -6.108 1.00 88.44 307 TYR A C 1
ATOM 2509 O O . TYR A 1 307 ? 6.993 -1.431 -6.819 1.00 88.44 307 TYR A O 1
ATOM 2517 N N . ALA A 1 308 ? 6.195 -1.922 -4.778 1.00 87.19 308 ALA A N 1
ATOM 2518 C CA . ALA A 1 308 ? 7.412 -1.518 -4.073 1.00 87.19 308 ALA A CA 1
ATOM 2519 C C . ALA A 1 308 ? 8.626 -2.372 -4.484 1.00 87.19 308 ALA A C 1
ATOM 2521 O O . ALA A 1 308 ? 9.709 -1.836 -4.726 1.00 87.19 308 ALA A O 1
ATOM 2522 N N . TYR A 1 309 ? 8.442 -3.688 -4.629 1.00 87.25 309 TYR A N 1
ATOM 2523 C CA . TYR A 1 309 ? 9.491 -4.584 -5.115 1.00 87.25 309 TYR A CA 1
ATOM 2524 C C . TYR A 1 309 ? 9.847 -4.299 -6.574 1.00 87.25 309 TYR A C 1
ATOM 2526 O O . TYR A 1 309 ? 11.024 -4.213 -6.911 1.00 87.25 309 TYR A O 1
ATOM 2534 N N . GLY A 1 310 ? 8.848 -4.083 -7.433 1.00 91.25 310 GLY A N 1
ATOM 2535 C CA . GLY A 1 310 ? 9.072 -3.729 -8.836 1.00 91.25 310 GLY A CA 1
ATOM 2536 C C . GLY A 1 310 ? 9.859 -2.427 -8.968 1.00 91.25 310 GLY A C 1
ATOM 2537 O O . GLY A 1 310 ? 10.793 -2.339 -9.764 1.00 91.25 310 GLY A O 1
ATOM 2538 N N . TYR A 1 311 ? 9.535 -1.437 -8.132 1.00 92.56 311 TYR A N 1
ATOM 2539 C CA . TYR A 1 311 ? 10.273 -0.182 -8.036 1.00 92.56 311 TYR A CA 1
ATOM 2540 C C . TYR A 1 311 ? 11.725 -0.424 -7.615 1.00 92.56 311 TYR A C 1
ATOM 2542 O O . TYR A 1 311 ? 12.636 0.046 -8.292 1.00 92.56 311 TYR A O 1
ATOM 2550 N N . PHE A 1 312 ? 11.958 -1.198 -6.552 1.00 92.00 312 PHE A N 1
ATOM 2551 C CA . PHE A 1 312 ? 13.309 -1.521 -6.092 1.00 92.00 312 PHE A CA 1
ATOM 2552 C C . PHE A 1 312 ? 14.108 -2.283 -7.160 1.00 92.00 312 PHE A C 1
ATOM 2554 O O . PHE A 1 312 ? 15.255 -1.939 -7.437 1.00 92.00 312 PHE A O 1
ATOM 2561 N N . GLN A 1 313 ? 13.486 -3.254 -7.833 1.00 93.00 313 GLN A N 1
ATOM 2562 C CA . GLN A 1 313 ? 14.103 -4.025 -8.910 1.00 93.00 313 GLN A CA 1
ATOM 2563 C C . GLN A 1 313 ? 14.527 -3.124 -10.078 1.00 93.00 313 GLN A C 1
ATOM 2565 O O . GLN A 1 313 ? 15.654 -3.221 -10.578 1.00 93.00 313 GLN A O 1
ATOM 2570 N N . LEU A 1 314 ? 13.647 -2.212 -10.504 1.00 93.38 314 LEU A N 1
ATOM 2571 C CA . LEU A 1 314 ? 13.957 -1.277 -11.581 1.00 93.38 314 LEU A CA 1
ATOM 2572 C C . LEU A 1 314 ? 15.000 -0.233 -11.160 1.00 93.38 314 LEU A C 1
ATOM 2574 O O . LEU A 1 314 ? 15.924 0.056 -11.920 1.00 93.38 314 LEU A O 1
ATOM 2578 N N . CYS A 1 315 ? 14.882 0.313 -9.952 1.00 93.19 315 CYS A N 1
ATOM 2579 C CA . CYS A 1 315 ? 15.725 1.401 -9.472 1.00 93.19 315 CYS A CA 1
ATOM 2580 C C . CYS A 1 315 ? 17.137 0.940 -9.090 1.00 93.19 315 CYS A C 1
ATOM 2582 O O . CYS A 1 315 ? 18.109 1.603 -9.444 1.00 93.19 315 CYS A O 1
ATOM 2584 N N . CYS A 1 316 ? 17.271 -0.176 -8.372 1.00 93.12 316 CYS A N 1
ATOM 2585 C CA . CYS A 1 316 ? 18.550 -0.620 -7.813 1.00 93.12 316 CYS A CA 1
ATOM 2586 C C . CYS A 1 316 ? 19.327 -1.560 -8.735 1.00 93.12 316 CYS A C 1
ATOM 2588 O O . CYS A 1 316 ? 20.551 -1.606 -8.644 1.00 93.12 316 CYS A O 1
ATOM 2590 N N . PHE A 1 317 ? 18.655 -2.282 -9.634 1.00 93.31 317 PHE A N 1
ATOM 2591 C CA . PHE A 1 317 ? 19.327 -3.237 -10.519 1.00 93.31 317 PHE A CA 1
ATOM 2592 C C . PHE A 1 317 ? 19.225 -2.831 -11.983 1.00 93.31 317 PHE A C 1
ATOM 2594 O O . PHE A 1 317 ? 20.248 -2.688 -12.652 1.00 93.31 317 PHE A O 1
ATOM 2601 N N . HIS A 1 318 ? 18.013 -2.600 -12.488 1.00 94.25 318 HIS A N 1
ATOM 2602 C CA . HIS A 1 318 ? 17.816 -2.379 -13.920 1.00 94.25 318 HIS A CA 1
ATOM 2603 C C . HIS A 1 318 ? 18.417 -1.054 -14.420 1.00 94.25 318 HIS A C 1
ATOM 2605 O O . HIS A 1 318 ? 19.145 -1.047 -15.415 1.00 94.25 318 HIS A O 1
ATOM 2611 N N . LEU A 1 319 ? 18.165 0.064 -13.728 1.00 92.81 319 LEU A N 1
ATOM 2612 C CA . LEU A 1 319 ? 18.731 1.365 -14.096 1.00 92.81 319 LEU A CA 1
ATOM 2613 C C . LEU A 1 319 ? 20.269 1.377 -13.987 1.00 92.81 319 LEU A C 1
ATOM 2615 O O . LEU A 1 319 ? 20.919 1.764 -14.962 1.00 92.81 319 LEU A O 1
ATOM 2619 N N . PRO A 1 320 ? 20.896 0.901 -12.892 1.00 94.56 320 PRO A N 1
ATOM 2620 C CA . PRO A 1 320 ? 22.351 0.794 -12.829 1.00 94.56 320 PRO A CA 1
ATOM 2621 C C . PRO A 1 320 ? 22.936 -0.111 -13.913 1.00 94.56 320 PRO A C 1
ATOM 2623 O O . PRO A 1 320 ? 23.922 0.271 -14.544 1.00 94.56 320 PRO A O 1
ATOM 2626 N N . LEU A 1 321 ? 22.312 -1.261 -14.199 1.00 93.81 321 LEU A N 1
ATOM 2627 C CA . LEU A 1 321 ? 22.735 -2.150 -15.284 1.00 93.81 321 LEU A CA 1
ATOM 2628 C C . LEU A 1 321 ? 22.726 -1.425 -16.635 1.00 93.81 321 LEU A C 1
ATOM 2630 O O . LEU A 1 321 ? 23.712 -1.485 -17.371 1.00 93.81 321 LEU A O 1
ATOM 2634 N N . MET A 1 322 ?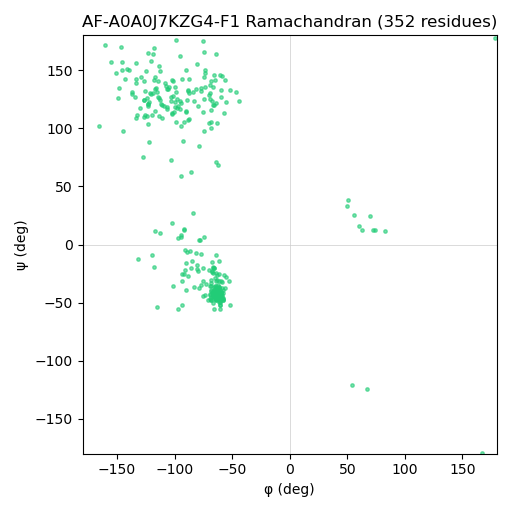 21.651 -0.697 -16.943 1.00 93.56 322 MET A N 1
ATOM 2635 C CA . MET A 1 322 ? 21.543 0.102 -18.164 1.00 93.56 322 MET A CA 1
ATOM 2636 C C . MET A 1 322 ? 22.666 1.140 -18.266 1.00 93.56 322 MET A C 1
ATOM 2638 O O . MET A 1 322 ? 23.305 1.253 -19.314 1.00 93.56 322 MET A O 1
ATOM 2642 N N . LEU A 1 323 ? 22.952 1.870 -17.184 1.00 92.56 323 LEU A N 1
ATOM 2643 C CA . LEU A 1 323 ? 24.006 2.890 -17.162 1.00 92.56 323 LEU A CA 1
A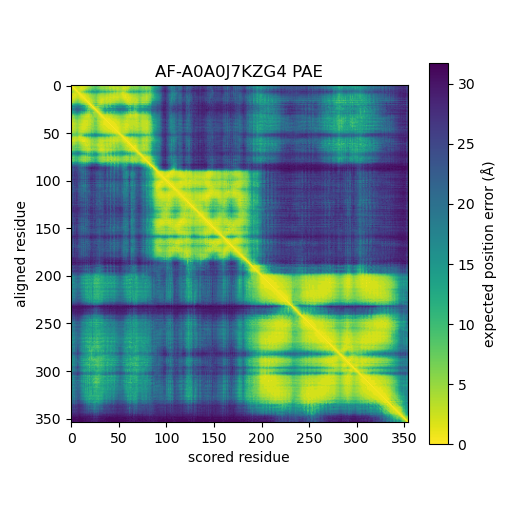TOM 2644 C C . LEU A 1 323 ? 25.407 2.281 -17.318 1.00 92.56 323 LEU A C 1
ATOM 2646 O O . LEU A 1 323 ? 26.238 2.823 -18.053 1.00 92.56 323 LEU A O 1
ATOM 2650 N N . ILE A 1 324 ? 25.669 1.140 -16.675 1.00 93.44 324 ILE A N 1
ATOM 2651 C CA . ILE A 1 324 ? 26.940 0.414 -16.791 1.00 93.44 324 ILE A CA 1
ATOM 2652 C C . ILE A 1 324 ? 27.127 -0.099 -18.221 1.00 93.44 324 ILE A C 1
ATOM 2654 O O . ILE A 1 324 ? 28.187 0.118 -18.814 1.00 93.44 324 ILE A O 1
ATOM 2658 N N . LEU A 1 325 ? 26.103 -0.725 -18.810 1.00 92.38 325 LEU A N 1
ATOM 2659 C CA . LEU A 1 325 ? 26.144 -1.196 -20.196 1.00 92.38 325 LEU A CA 1
ATOM 2660 C C . LEU A 1 325 ? 26.370 -0.037 -21.169 1.00 92.38 325 LEU A C 1
ATOM 2662 O O . LEU A 1 325 ? 27.261 -0.123 -22.015 1.00 92.38 325 LEU A O 1
ATOM 2666 N N . ALA A 1 326 ? 25.652 1.077 -21.001 1.00 91.69 326 ALA A N 1
ATOM 2667 C CA . ALA A 1 326 ? 25.837 2.280 -21.810 1.00 91.69 326 ALA A CA 1
ATOM 2668 C C . ALA A 1 326 ? 27.278 2.808 -21.727 1.00 91.69 326 ALA A C 1
ATOM 2670 O O . ALA A 1 326 ? 27.880 3.175 -22.738 1.00 91.69 326 ALA A O 1
ATOM 2671 N N . HIS A 1 327 ? 27.866 2.812 -20.528 1.00 92.06 327 HIS A N 1
ATOM 2672 C CA . HIS A 1 327 ? 29.246 3.241 -20.334 1.00 92.06 327 HIS A CA 1
ATOM 2673 C C . HIS A 1 327 ? 30.255 2.299 -21.007 1.00 92.06 327 HIS A C 1
ATOM 2675 O O . HIS A 1 327 ? 31.197 2.771 -21.648 1.00 92.06 327 HIS A O 1
ATOM 2681 N N . ARG A 1 328 ? 30.073 0.978 -20.875 1.00 89.75 328 ARG A N 1
ATOM 2682 C CA . ARG A 1 328 ? 30.978 -0.029 -21.456 1.00 89.75 328 ARG A CA 1
ATOM 2683 C C . ARG A 1 328 ? 30.931 -0.003 -22.980 1.00 89.75 328 ARG A C 1
ATOM 2685 O O . ARG A 1 328 ? 31.985 0.017 -23.608 1.00 89.75 328 ARG A O 1
ATOM 2692 N N . VAL A 1 329 ? 29.733 0.081 -23.555 1.00 88.31 329 VAL A N 1
ATOM 2693 C CA . VAL A 1 329 ? 29.525 0.168 -25.006 1.00 88.31 329 VAL A CA 1
ATOM 2694 C C . VAL A 1 329 ? 30.179 1.423 -25.593 1.00 88.31 329 VAL A C 1
ATOM 2696 O O . VAL A 1 329 ? 30.912 1.322 -26.575 1.00 88.31 329 VAL A O 1
ATOM 2699 N N . ASP A 1 330 ? 29.990 2.593 -24.974 1.00 87.69 330 ASP A N 1
ATOM 2700 C CA . ASP A 1 330 ? 30.628 3.843 -25.419 1.00 87.69 330 ASP A CA 1
ATOM 2701 C C . ASP A 1 330 ? 32.159 3.752 -25.362 1.00 87.69 330 ASP A C 1
ATOM 2703 O O . ASP A 1 330 ? 32.840 4.170 -26.297 1.00 87.69 330 ASP A O 1
ATOM 2707 N N . ARG A 1 331 ? 32.719 3.143 -24.307 1.00 85.06 331 ARG A N 1
ATOM 2708 C CA . ARG A 1 331 ? 34.171 2.961 -24.179 1.00 85.06 331 ARG A CA 1
ATOM 2709 C C . ARG A 1 331 ? 34.726 2.014 -25.249 1.00 85.06 331 ARG A C 1
ATOM 2711 O O . ARG A 1 331 ? 35.744 2.332 -25.859 1.00 85.06 331 ARG A O 1
ATOM 2718 N N . SER A 1 332 ? 34.056 0.893 -25.516 1.00 83.06 332 SER A N 1
ATOM 2719 C CA . SER A 1 332 ? 34.445 -0.035 -26.588 1.00 83.06 332 SER A CA 1
ATOM 2720 C C . SER A 1 332 ? 34.362 0.610 -27.972 1.00 83.06 332 SER A C 1
ATOM 2722 O O . SER A 1 332 ? 35.256 0.416 -28.794 1.00 83.06 332 SER A O 1
ATOM 2724 N N . TYR A 1 333 ? 33.331 1.421 -28.219 1.00 82.31 333 TYR A N 1
ATOM 2725 C CA . TYR A 1 333 ? 33.186 2.170 -29.466 1.00 82.31 333 TYR A CA 1
ATOM 2726 C C . TYR A 1 333 ? 34.332 3.178 -29.667 1.00 82.31 333 TYR A C 1
ATOM 2728 O O . TYR A 1 333 ? 34.925 3.229 -30.744 1.00 82.31 333 TYR A O 1
ATOM 2736 N N . LEU A 1 334 ? 34.701 3.929 -28.622 1.00 78.94 334 LEU A N 1
ATOM 2737 C CA . LEU A 1 334 ? 35.820 4.879 -28.664 1.00 78.94 334 LEU A CA 1
ATOM 2738 C C . LEU A 1 334 ? 37.171 4.188 -28.910 1.00 78.94 334 LEU A C 1
ATOM 2740 O O . LEU A 1 334 ? 37.917 4.629 -29.782 1.00 78.94 334 LEU A O 1
ATOM 2744 N N . TYR A 1 335 ? 37.462 3.074 -28.227 1.00 75.75 335 TYR A N 1
ATOM 2745 C CA . TYR A 1 335 ? 38.687 2.303 -28.487 1.00 75.75 335 TYR A CA 1
ATOM 2746 C C . TYR A 1 335 ? 38.743 1.748 -29.916 1.00 75.75 335 TYR A C 1
ATOM 2748 O O . TYR A 1 335 ? 39.804 1.751 -30.539 1.00 75.75 335 TYR A O 1
ATOM 2756 N N . GLY A 1 336 ? 37.606 1.302 -30.460 1.00 75.06 336 GLY A N 1
ATOM 2757 C CA . GLY A 1 336 ? 37.520 0.856 -31.851 1.00 75.06 336 GLY A CA 1
ATOM 2758 C C . GLY A 1 336 ? 37.818 1.975 -32.857 1.00 75.06 336 GLY A C 1
ATOM 2759 O O . GLY A 1 336 ? 38.476 1.735 -33.872 1.00 75.06 336 GLY A O 1
ATOM 2760 N N . LEU A 1 337 ? 37.380 3.206 -32.569 1.00 69.69 337 LEU A N 1
ATOM 2761 C CA . LEU A 1 337 ? 37.689 4.383 -33.385 1.00 69.69 337 LEU A CA 1
ATOM 2762 C C . LEU A 1 337 ? 39.173 4.762 -33.318 1.00 69.69 337 LEU A C 1
ATOM 2764 O O . LEU A 1 337 ? 39.771 4.998 -34.369 1.00 69.69 337 LEU A O 1
ATOM 2768 N N . ASP A 1 338 ? 39.780 4.771 -32.129 1.00 67.12 338 ASP A N 1
ATOM 2769 C CA . ASP A 1 338 ? 41.213 5.058 -31.974 1.00 67.12 338 ASP A CA 1
ATOM 2770 C C . ASP A 1 338 ? 42.079 4.007 -32.675 1.00 67.12 338 ASP A C 1
ATOM 2772 O O . ASP A 1 338 ? 43.018 4.361 -33.389 1.00 67.12 338 ASP A O 1
ATOM 2776 N N . TYR A 1 339 ? 41.725 2.722 -32.574 1.00 63.31 339 TYR A N 1
ATOM 2777 C CA . TYR A 1 339 ? 42.421 1.653 -33.293 1.00 63.31 339 TYR A CA 1
ATOM 2778 C C . TYR A 1 339 ? 42.324 1.817 -34.819 1.00 63.31 339 TYR A C 1
ATOM 2780 O O . TYR A 1 339 ? 43.335 1.703 -35.517 1.00 63.31 339 TYR A O 1
ATOM 2788 N N . LYS A 1 340 ? 41.136 2.140 -35.360 1.00 62.03 340 LYS A N 1
ATOM 2789 C CA . LYS A 1 340 ? 40.973 2.451 -36.795 1.00 62.03 340 LYS A CA 1
ATOM 2790 C C . LYS A 1 340 ? 41.821 3.661 -37.202 1.00 62.03 340 LYS A C 1
ATOM 2792 O O . LYS A 1 340 ? 42.477 3.615 -38.239 1.00 62.03 340 LYS A O 1
ATOM 2797 N N . LYS A 1 341 ? 41.861 4.714 -36.381 1.00 58.31 341 LYS A N 1
ATOM 2798 C CA . LYS A 1 341 ? 42.657 5.926 -36.632 1.00 58.31 341 LYS A CA 1
ATOM 2799 C C . LYS A 1 341 ? 44.163 5.633 -36.633 1.00 58.31 341 LYS A C 1
ATOM 2801 O O . LYS A 1 341 ? 44.869 6.099 -37.522 1.00 58.31 341 LYS A O 1
ATOM 2806 N N . LEU A 1 342 ? 44.637 4.795 -35.710 1.00 55.31 342 LEU A N 1
ATOM 2807 C CA . LEU A 1 342 ? 46.014 4.286 -35.669 1.00 55.31 342 LEU A CA 1
ATOM 2808 C C . LEU A 1 342 ? 46.352 3.415 -36.891 1.00 55.31 342 LEU A C 1
ATOM 2810 O O . LEU A 1 342 ? 47.458 3.520 -37.416 1.00 55.31 342 LEU A O 1
ATOM 2814 N N . LYS A 1 343 ? 45.415 2.591 -37.384 1.00 60.16 343 LYS A N 1
ATOM 2815 C CA . LYS A 1 343 ? 45.591 1.816 -38.628 1.00 60.16 343 LYS A CA 1
ATOM 2816 C C . LYS A 1 343 ? 45.721 2.710 -39.862 1.00 60.16 343 LYS A C 1
ATOM 2818 O O . LYS A 1 343 ? 46.606 2.465 -40.677 1.00 60.16 343 LYS A O 1
ATOM 2823 N N . ILE A 1 344 ? 44.881 3.745 -39.962 1.00 60.72 344 ILE A N 1
ATOM 2824 C CA . ILE A 1 344 ? 44.921 4.742 -41.045 1.00 60.72 344 ILE A CA 1
ATOM 2825 C C . ILE A 1 344 ? 46.255 5.499 -41.022 1.00 60.72 344 ILE A C 1
ATOM 2827 O O . ILE A 1 344 ? 46.904 5.613 -42.055 1.00 60.72 344 ILE A O 1
ATOM 2831 N N . LEU A 1 345 ? 46.714 5.939 -39.843 1.00 57.41 345 LEU A N 1
ATOM 2832 C CA . LEU A 1 345 ? 48.016 6.603 -39.680 1.00 57.41 345 LEU A CA 1
ATOM 2833 C C . LEU A 1 345 ? 49.208 5.694 -40.023 1.00 57.41 345 LEU A C 1
ATOM 2835 O O . LEU A 1 345 ? 50.258 6.190 -40.413 1.00 57.41 345 LEU A O 1
ATOM 2839 N N . ARG A 1 346 ? 49.055 4.371 -39.892 1.00 62.25 346 ARG A N 1
ATOM 2840 C CA . ARG A 1 346 ? 50.080 3.372 -40.237 1.00 62.25 346 ARG A CA 1
ATOM 2841 C C . ARG A 1 346 ? 49.939 2.797 -41.657 1.00 62.25 346 ARG A C 1
ATOM 2843 O O . ARG A 1 346 ? 50.639 1.844 -41.978 1.00 62.25 346 ARG A O 1
ATOM 2850 N N . GLY A 1 347 ? 49.044 3.336 -42.492 1.00 47.12 347 GLY A N 1
ATOM 2851 C CA . GLY A 1 347 ? 48.910 2.952 -43.905 1.00 47.12 347 GLY A CA 1
ATOM 2852 C C . GLY A 1 347 ? 48.289 1.574 -44.171 1.00 47.12 347 GLY A C 1
ATOM 2853 O O . GLY A 1 347 ? 48.340 1.090 -45.298 1.00 47.12 347 GLY A O 1
ATOM 2854 N N . TYR A 1 348 ? 47.683 0.925 -43.172 1.00 47.53 348 TYR A N 1
ATOM 2855 C CA . TYR A 1 348 ? 47.022 -0.368 -43.378 1.00 47.53 348 TYR A CA 1
ATOM 2856 C C . TYR A 1 348 ? 45.592 -0.164 -43.911 1.00 47.53 348 TYR A C 1
ATOM 2858 O O . TYR A 1 348 ? 44.826 0.587 -43.299 1.00 47.53 348 TYR A O 1
ATOM 2866 N N . PRO A 1 349 ? 45.169 -0.855 -44.988 1.00 44.06 349 PRO A N 1
ATOM 2867 C CA . PRO A 1 349 ? 43.829 -0.692 -45.542 1.00 44.06 349 PRO A CA 1
ATOM 2868 C C . PRO A 1 349 ? 42.755 -1.141 -44.538 1.00 44.06 349 PRO A C 1
ATOM 2870 O O . PRO A 1 349 ? 42.721 -2.287 -44.078 1.00 44.06 349 PRO A O 1
ATOM 2873 N N . CYS A 1 350 ? 41.852 -0.225 -44.185 1.00 44.09 350 CYS A N 1
ATOM 2874 C CA . CYS A 1 350 ? 40.666 -0.525 -43.390 1.00 44.09 350 CYS A CA 1
ATOM 2875 C C . CYS A 1 350 ? 39.640 -1.253 -44.270 1.00 44.09 350 CYS A C 1
ATOM 2877 O O . CYS A 1 350 ? 38.876 -0.615 -44.987 1.00 44.09 350 CYS A O 1
ATOM 2879 N N . ARG A 1 351 ? 39.584 -2.591 -44.206 1.00 38.25 351 ARG A N 1
ATOM 2880 C CA . ARG A 1 351 ? 38.393 -3.322 -44.667 1.00 38.25 351 ARG A CA 1
ATOM 2881 C C . ARG A 1 351 ? 37.223 -2.960 -43.752 1.00 38.25 351 ARG A C 1
ATOM 2883 O O . ARG A 1 351 ? 37.300 -3.153 -42.538 1.00 38.25 351 ARG A O 1
ATOM 2890 N N . ASN A 1 352 ? 36.180 -2.391 -44.349 1.00 33.72 352 ASN A N 1
ATOM 2891 C CA . ASN A 1 352 ? 34.953 -1.988 -43.675 1.00 33.72 352 ASN A CA 1
ATOM 2892 C C . ASN A 1 352 ? 34.331 -3.191 -42.959 1.00 33.72 352 ASN A C 1
ATOM 2894 O O . ASN A 1 352 ? 33.885 -4.137 -43.599 1.00 33.72 352 ASN A O 1
ATOM 2898 N N . PHE A 1 353 ? 34.314 -3.142 -41.629 1.00 31.42 353 PHE A N 1
ATOM 2899 C CA . PHE A 1 353 ? 33.382 -3.925 -40.833 1.00 31.42 353 PHE A CA 1
ATOM 2900 C C . PHE A 1 353 ? 32.273 -2.982 -40.374 1.00 31.42 353 PHE A C 1
ATOM 2902 O O . PHE A 1 353 ? 32.537 -2.083 -39.564 1.00 31.42 353 PHE A O 1
ATOM 2909 N N . VAL A 1 354 ? 31.092 -3.278 -40.929 1.00 34.25 354 VAL A N 1
ATOM 2910 C CA . VAL A 1 354 ? 29.749 -2.703 -40.744 1.00 34.25 354 VAL A CA 1
ATOM 2911 C C . VAL A 1 354 ? 29.536 -1.310 -41.318 1.00 34.25 354 VAL A C 1
ATOM 2913 O O . VAL A 1 354 ? 30.186 -0.350 -40.845 1.00 34.25 354 VAL A O 1
#

pLDDT: mean 77.54, std 13.76, range [31.42, 95.12]

Nearest PDB structures (foldseek):
  6ndx-assembly2_A  TM=5.416E-01  e=5.390E+00  Treponema denticola
  3a69-assembly1_A-1  TM=3.427E-01  e=5.089E+00  Salmonella enterica subsp. enterica serovar Typhimurium
  6ndx-assembly1_B  TM=2.842E-01  e=4.804E+00  Treponema denticola
  7cgo-assembly1_DQ  TM=2.240E-01  e=2.273E+00  Salmonella enterica subsp. enterica serovar Typhimurium str. LT2

=== Feature glossary ===
The record interleaves many kinds of information about one protein. Here is each kind framed as the question it answers.

Q: What are the backbone torsion angles?
A: φ (phi) and ψ (psi) are the two rotatable backbone dihedrals per residue: φ is the C(i-1)–N–Cα–C torsion, ψ is the N–Cα–C–N(i+1) torsion, both in degrees on (−180°, 180°]. α-helical residues cluster near (−60°, −45°); β-strand residues near (−120°, +130°). A Ramachandran plot is simply a scatter of (φ, ψ) for every residue.

Q: What is the amino-acid chain?
A: This is the polypeptide sequence — one letter per residue, N-terminus first. Length ranges from a few dozen residues for small domains to over a thousand for large multi-domain proteins.

Q: How mobile is each atom in the crystal?
A: For experimental (PDB) structures, the B-factor (temperature factor) quantifies the positional spread of each atom in the crystal — a combination of thermal vibration and static disorder — in units of Å². High B-factors mark flexible loops or poorly resolved regions; low B-factors mark the rigid, well-ordered core.

Q: Are the domains correctly placed relative to each other?
A: Predicted Aligned Error (PAE) is an AlphaFold confidence matrix: entry (i, j) is the expected error in the position of residue j, in ångströms, when the prediction is superimposed on the true structure at residue i. Low PAE within a block of residues means that block is internally rigid and well-predicted; high PAE between two blocks means their relative placement is uncertain even if each block individually is confident.

Q: How confident is the AlphaFold model at each residue?
A: pLDDT is the predicted lDDT-Cα score: AlphaFold's confidence that the local environment of each residue (all inter-atomic distances within 15 Å) is correctly placed. It is a per-residue number between 0 and 100, with higher meaning more reliable.

Q: What family and function is it annotated with?
A: Functional annotations link the protein to curated databases. InterPro entries identify conserved domains and families by matching the sequence against member-database signatures (Pfam, PROSITE, CDD, …). Gene Ontology (GO) terms describe molecular function, biological process, and cellular component in a controlled vocabulary. CATH places the structure in a hierarchical fold classification (Class/Architecture/Topology/Homologous-superfamily). The organism is the source species.

Q: How big and how compact is the whole molecule?
A: Three whole-structure scalars: the radius of gyration (RMS distance of Cα from centroid, in Å), the count of Cα–Cα contacts (pairs closer than 8 Å and separated by more than four residues in sequence — i.e. tertiary, not local, contacts), and the bounding-box dimensions. Together they distinguish compact globular folds from extended fibres or disordered chains.

Q: What known structures does this most resemble?
A: The Foldseek neighbor list gives the closest experimentally determined structures in the PDB, ranked by structural alignment. TM-score near 1 means near-identical fold; near 0.3 means only rough topology match. This is how one finds what a novel AlphaFold prediction most resembles in the solved-structure universe.

Q: Which residues are buried vs exposed?
A: SASA measures how much of the protein is reachable by solvent. It is computed by rolling a water-sized probe over the atomic surface and summing the exposed area (Å²). Per-residue SASA distinguishes core (buried, low SASA) from surface (exposed, high SASA) residues; total SASA is a whole-molecule size measure.

Q: Which residues are in helices, strands, or loops?
A: Eight-state secondary structure (DSSP): H is the canonical α-helix, G the tighter 3₁₀-helix, I the wider π-helix; E/B are β-structure, T and S are turns and bends, and '-' is everything else. DSSP derives these from the pattern of main-chain N–H···O=C hydrogen bonds, not from the sequence.

Q: Where is each backbone atom in 3D?
A: Structure coordinates are given as an mmCIF _atom_site loop: one row per atom with element, residue name, chain id, sequence number, and x/y/z position in Å. Only the four main-chain atoms per residue are included here; side chains are omitted to keep the record compact.

Q: What if only a Cα trace is available?
A: Three-state secondary structure (P-SEA) collapses the eight DSSP classes into helix (a), strand (b), and coil (c). P-SEA assigns these from Cα geometry alone — distances and angles — without requiring backbone oxygens, so it works on any Cα trace.

Q: What do the rendered images show?
A: The six renders are orthographic views along the three Cartesian axes in both directions. Representation (cartoon, sticks, or surface) and color scheme (sequence-rainbow or by-chain) vary across proteins so the training set covers all the common visualization conventions.

Q: What does the local fold look like, residue by residue?
A: Foldseek's 3Di representation compresses backbone geometry into a per-residue letter drawn from a learned twenty-state alphabet. It captures the tertiary interaction pattern around each residue — which residues are packed against it in space, regardless of where they are in sequence.

Q: What do the diagnostic plots show?
A: The contact map is a binary N×N matrix image: pixel (i, j) is dark where Cα_i and Cα_j are within 8 Å and |i−j|>4. Because the |i−j|>4 filter removes local helical contacts, off-diagonal stripes parallel to the main diagonal indicate parallel β-sheets; stripes perpendicular to it indicate antiparallel β-sheets. The Ramachandran plot scatters every residue's (φ, ψ) pair against the sterically allowed regions. The PAE heatmap renders the predicted-aligned-error matrix.